Protein AF-A0A8K0KE54-F1 (afdb_monomer_lite)

Structure (mmCIF, N/CA/C/O backbone):
data_AF-A0A8K0KE54-F1
#
_entry.id   AF-A0A8K0KE54-F1
#
loop_
_atom_site.group_PDB
_atom_site.id
_atom_site.type_symbol
_atom_site.label_atom_id
_atom_site.label_alt_id
_atom_site.label_comp_id
_atom_site.label_asym_id
_atom_site.label_entity_id
_atom_site.label_seq_id
_atom_site.pdbx_PDB_ins_code
_atom_site.Cartn_x
_atom_site.Cartn_y
_atom_site.Cartn_z
_atom_site.occupancy
_atom_site.B_iso_or_equiv
_atom_site.auth_seq_id
_atom_site.auth_comp_id
_atom_site.auth_asym_id
_atom_site.auth_atom_id
_atom_site.pdbx_PDB_model_num
ATOM 1 N N . MET A 1 1 ? -28.187 -15.572 -0.491 1.00 51.16 1 MET A N 1
ATOM 2 C CA . MET A 1 1 ? -27.250 -15.874 0.623 1.00 51.16 1 MET A CA 1
ATOM 3 C C . MET A 1 1 ? -26.889 -14.675 1.505 1.00 51.16 1 MET A C 1
ATOM 5 O O . MET A 1 1 ? -26.948 -14.872 2.703 1.00 51.16 1 MET A O 1
ATOM 9 N N . LEU A 1 2 ? -26.554 -13.466 1.012 1.00 48.19 2 LEU A N 1
ATOM 10 C CA . LEU A 1 2 ? -26.631 -12.250 1.868 1.00 48.19 2 LEU A CA 1
ATOM 11 C C . LEU A 1 2 ? -28.061 -11.693 1.893 1.00 48.19 2 LEU A C 1
ATOM 13 O O . LEU A 1 2 ? -28.599 -11.358 2.934 1.00 48.19 2 LEU A O 1
ATOM 17 N N . GLU A 1 3 ? -28.682 -11.657 0.719 1.00 49.50 3 GLU A N 1
ATOM 18 C CA . GLU A 1 3 ? -30.006 -11.082 0.470 1.00 49.50 3 GLU A CA 1
ATOM 19 C C . GLU A 1 3 ? -31.153 -11.680 1.295 1.00 49.50 3 GLU A C 1
ATOM 21 O O . GLU A 1 3 ? -32.114 -10.977 1.584 1.00 49.50 3 GLU A O 1
ATOM 26 N N . ASP A 1 4 ? -31.056 -12.958 1.658 1.00 52.31 4 ASP A N 1
ATOM 27 C CA . ASP A 1 4 ? -32.108 -13.672 2.390 1.00 52.31 4 ASP A CA 1
ATOM 28 C C . ASP A 1 4 ? -32.024 -13.416 3.903 1.00 52.31 4 ASP A C 1
ATOM 30 O O . ASP A 1 4 ? -32.977 -13.683 4.618 1.00 52.31 4 ASP A O 1
ATOM 34 N N . HIS A 1 5 ? -30.897 -12.880 4.392 1.00 52.56 5 HIS A N 1
ATOM 35 C CA . HIS A 1 5 ? -30.669 -12.612 5.815 1.00 52.56 5 HIS A CA 1
ATOM 36 C C . HIS A 1 5 ? -31.183 -11.231 6.256 1.00 52.56 5 HIS A C 1
ATOM 38 O O . HIS A 1 5 ? -31.435 -11.029 7.433 1.00 52.56 5 HIS A O 1
ATOM 44 N N . PHE A 1 6 ? -31.356 -10.292 5.317 1.00 52.69 6 PHE A N 1
ATOM 45 C CA . PHE A 1 6 ? -31.756 -8.903 5.601 1.00 52.69 6 PHE A CA 1
ATOM 46 C C . PHE A 1 6 ? -33.218 -8.594 5.260 1.00 52.69 6 PHE A C 1
ATOM 48 O O . PHE A 1 6 ? -33.651 -7.460 5.419 1.00 52.69 6 PHE A O 1
ATOM 55 N N . ARG A 1 7 ? -33.973 -9.562 4.722 1.00 53.47 7 ARG A N 1
ATOM 56 C CA . ARG A 1 7 ? -35.379 -9.352 4.334 1.00 53.47 7 ARG A CA 1
ATOM 57 C C . ARG A 1 7 ? -36.361 -9.411 5.504 1.00 53.47 7 ARG A C 1
ATOM 59 O O . ARG A 1 7 ? -37.440 -8.850 5.372 1.00 53.47 7 ARG A O 1
ATOM 66 N N . ASP A 1 8 ? -35.989 -10.060 6.606 1.00 50.88 8 ASP A N 1
ATOM 67 C CA . ASP A 1 8 ? -36.849 -10.217 7.791 1.00 50.88 8 ASP A CA 1
ATOM 68 C C . ASP A 1 8 ? -36.627 -9.138 8.861 1.00 50.88 8 ASP A C 1
ATOM 70 O O . ASP A 1 8 ? -37.347 -9.098 9.856 1.00 50.88 8 ASP A O 1
ATOM 74 N N . THR A 1 9 ? -35.661 -8.237 8.674 1.00 51.38 9 THR A N 1
ATOM 75 C CA . THR A 1 9 ? -35.339 -7.200 9.656 1.00 51.38 9 THR A CA 1
ATOM 76 C C . THR A 1 9 ? -35.997 -5.879 9.258 1.00 51.38 9 THR A C 1
ATOM 78 O O . THR A 1 9 ? -35.598 -5.241 8.289 1.00 51.38 9 THR A O 1
ATOM 81 N N . THR A 1 10 ? -36.973 -5.407 10.040 1.00 53.62 10 THR A N 1
ATOM 82 C CA . THR A 1 10 ? -37.543 -4.041 9.973 1.00 53.62 10 THR A CA 1
ATOM 83 C C . THR A 1 10 ? -36.563 -2.966 10.468 1.00 53.62 10 THR A C 1
ATOM 85 O O . THR A 1 10 ? -36.976 -1.916 10.956 1.00 53.62 10 THR A O 1
ATOM 88 N N . GLN A 1 11 ? -35.261 -3.245 10.415 1.00 61.66 11 GLN A N 1
ATOM 89 C CA . GLN A 1 11 ? -34.219 -2.429 11.019 1.00 61.66 11 GLN A CA 1
ATOM 90 C C . GLN A 1 11 ? -33.608 -1.470 10.008 1.00 61.66 11 GLN A C 1
ATOM 92 O O . GLN A 1 11 ? -33.419 -1.777 8.828 1.00 61.66 11 GLN A O 1
ATOM 97 N N . GLU A 1 12 ? -33.258 -0.296 10.510 1.00 75.75 12 GLU A N 1
ATOM 98 C CA . GLU A 1 12 ? -32.543 0.711 9.756 1.00 75.75 12 GLU A CA 1
ATOM 99 C C . GLU A 1 12 ? -31.143 0.195 9.382 1.00 75.75 12 GLU A C 1
ATOM 101 O O . GLU A 1 12 ? -30.310 -0.103 10.239 1.00 75.75 12 GLU A O 1
ATOM 106 N N . LEU A 1 13 ? -30.875 0.059 8.082 1.00 78.31 13 LEU A N 1
ATOM 107 C CA . LEU A 1 13 ? -29.658 -0.586 7.587 1.00 78.31 13 LEU A CA 1
ATOM 108 C C . LEU A 1 13 ? -28.657 0.433 7.039 1.00 78.31 13 LEU A C 1
ATOM 110 O O . LEU A 1 13 ? -29.030 1.301 6.249 1.00 78.31 13 LEU A O 1
ATOM 114 N N . VAL A 1 14 ? -27.373 0.268 7.378 1.00 84.88 14 VAL A N 1
ATOM 115 C CA . VAL A 1 14 ? -26.236 0.934 6.719 1.00 84.88 14 VAL A CA 1
ATOM 116 C C . VAL A 1 14 ? -25.244 -0.114 6.236 1.00 84.88 14 VAL A C 1
ATOM 118 O O . VAL A 1 14 ? -24.772 -0.950 7.002 1.00 84.88 14 VAL A O 1
ATOM 121 N N . ILE A 1 15 ? -24.865 -0.035 4.964 1.00 84.19 15 ILE A N 1
ATOM 122 C CA . ILE A 1 15 ? -23.835 -0.876 4.359 1.00 84.19 15 ILE A CA 1
ATOM 123 C C . ILE A 1 15 ? -22.703 0.023 3.873 1.00 84.19 15 ILE A C 1
ATOM 125 O O . ILE A 1 15 ? -22.898 0.839 2.978 1.00 84.19 15 ILE A O 1
ATOM 129 N N . ALA A 1 16 ? -21.492 -0.147 4.402 1.00 87.25 16 ALA A N 1
ATOM 130 C CA . ALA A 1 16 ? -20.319 0.593 3.946 1.00 87.25 16 ALA A CA 1
ATOM 131 C C . ALA A 1 16 ? -19.117 -0.329 3.714 1.00 87.25 16 ALA A C 1
ATOM 133 O O . ALA A 1 16 ? -18.861 -1.243 4.498 1.00 87.25 16 ALA A O 1
ATOM 134 N N . GLY A 1 17 ? -18.353 -0.090 2.646 1.00 85.69 17 GLY A N 1
ATOM 135 C CA . GLY A 1 17 ? -17.156 -0.884 2.360 1.00 85.69 17 GLY A CA 1
ATOM 136 C C . GLY A 1 17 ? -16.514 -0.619 1.000 1.00 85.69 17 GLY A C 1
ATOM 137 O O . GLY A 1 17 ? -16.969 0.228 0.233 1.00 85.69 17 GLY A O 1
ATOM 138 N N . ASP A 1 18 ? -15.450 -1.370 0.700 1.00 88.06 18 ASP A N 1
ATOM 139 C CA . ASP A 1 18 ? -14.785 -1.383 -0.610 1.00 88.06 18 ASP A CA 1
ATOM 140 C C . ASP A 1 18 ? -15.419 -2.448 -1.520 1.00 88.06 18 ASP A C 1
ATOM 142 O O . ASP A 1 18 ? -15.172 -3.649 -1.383 1.00 88.06 18 ASP A O 1
ATOM 146 N N . PHE A 1 19 ? -16.206 -2.001 -2.497 1.00 85.88 19 PHE A N 1
ATOM 147 C CA . PHE A 1 19 ? -16.917 -2.876 -3.431 1.00 85.88 19 PHE A CA 1
ATOM 148 C C . PHE A 1 19 ? -16.169 -3.084 -4.750 1.00 85.88 19 PHE A C 1
ATOM 150 O O . PHE A 1 19 ? -16.527 -3.953 -5.555 1.00 85.88 19 PHE A O 1
ATOM 157 N N . ASN A 1 20 ? -15.134 -2.279 -5.021 1.00 89.88 20 ASN A N 1
ATOM 158 C CA . ASN A 1 20 ? -14.445 -2.249 -6.314 1.00 89.88 20 ASN A CA 1
ATOM 159 C C . ASN A 1 20 ? -15.420 -2.185 -7.517 1.00 89.88 20 ASN A C 1
ATOM 161 O O . ASN A 1 20 ? -15.188 -2.787 -8.579 1.00 89.88 20 ASN A O 1
ATOM 165 N N . ALA A 1 21 ? -16.529 -1.466 -7.342 1.00 89.75 21 ALA A N 1
ATOM 166 C CA . ALA A 1 21 ? -17.610 -1.306 -8.304 1.00 89.75 21 ALA A CA 1
ATOM 167 C C . ALA A 1 21 ? -17.622 0.107 -8.899 1.00 89.75 21 ALA A C 1
ATOM 169 O O . ALA A 1 21 ? -16.967 1.021 -8.402 1.00 89.75 21 ALA A O 1
ATOM 170 N N . ARG A 1 22 ? -18.314 0.286 -10.026 1.00 91.12 22 ARG A N 1
ATOM 171 C CA . ARG A 1 22 ? -18.412 1.585 -10.703 1.00 91.12 22 ARG A CA 1
ATOM 172 C C . ARG A 1 22 ? -19.841 1.820 -11.138 1.00 91.12 22 ARG A C 1
ATOM 174 O O . ARG A 1 22 ? -20.378 0.924 -11.788 1.00 91.12 22 ARG A O 1
ATOM 181 N N . ALA A 1 23 ? -20.378 2.996 -10.832 1.00 91.44 23 ALA A N 1
ATOM 182 C CA . ALA A 1 23 ? -21.619 3.511 -11.387 1.00 91.44 23 ALA A CA 1
ATOM 183 C C . ALA A 1 23 ? -21.711 5.052 -11.227 1.00 91.44 23 ALA A C 1
ATOM 185 O O . ALA A 1 23 ? -21.058 5.602 -10.327 1.00 91.44 23 ALA A O 1
ATOM 186 N N . PRO A 1 24 ? -22.449 5.757 -12.105 1.00 92.44 24 PRO A N 1
ATOM 187 C CA . PRO A 1 24 ? -22.717 7.196 -11.995 1.00 92.44 24 PRO A CA 1
ATOM 188 C C . PRO A 1 24 ? -23.301 7.642 -10.658 1.00 92.44 24 PRO A C 1
ATOM 190 O O . PRO A 1 24 ? -22.963 8.727 -10.191 1.00 92.44 24 PRO A O 1
ATOM 193 N N . GLU A 1 25 ? -24.094 6.789 -10.020 1.00 90.25 25 GLU A N 1
ATOM 194 C CA . GLU A 1 25 ? -24.816 7.033 -8.770 1.00 90.25 25 GLU A CA 1
ATOM 195 C C . GLU A 1 25 ? -23.875 7.347 -7.596 1.00 90.25 25 GLU A C 1
ATOM 197 O O . GLU A 1 25 ? -24.264 8.043 -6.668 1.00 90.25 25 GLU A O 1
ATOM 202 N N . TRP A 1 26 ? -22.611 6.914 -7.660 1.00 91.31 26 TRP A N 1
ATOM 203 C CA . TRP A 1 26 ? -21.555 7.283 -6.705 1.00 91.31 26 TRP A CA 1
ATOM 204 C C . TRP A 1 26 ? -20.354 7.966 -7.380 1.00 91.31 26 TRP A C 1
ATOM 206 O O . TRP A 1 26 ? -19.214 7.854 -6.923 1.00 91.31 26 TRP A O 1
ATOM 216 N N . GLY A 1 27 ? -20.587 8.665 -8.496 1.00 87.56 27 GLY A N 1
ATOM 217 C CA . GLY A 1 27 ? -19.621 9.593 -9.093 1.00 87.56 27 GLY A CA 1
ATOM 218 C C . GLY A 1 27 ? -18.626 8.992 -10.092 1.00 87.56 27 GLY A C 1
ATOM 219 O O . GLY A 1 27 ? -17.652 9.656 -10.462 1.00 87.56 27 GLY A O 1
ATOM 220 N N . MET A 1 28 ? -18.835 7.754 -10.557 1.00 91.31 28 MET A N 1
ATOM 221 C CA . MET A 1 28 ? -18.015 7.143 -11.614 1.00 91.31 28 MET A CA 1
ATOM 222 C C . MET A 1 28 ? -18.615 7.379 -13.012 1.00 91.31 28 MET A C 1
ATOM 224 O O . MET A 1 28 ? -19.819 7.307 -13.186 1.00 91.31 28 MET A O 1
ATOM 228 N N . PRO A 1 29 ? -17.810 7.563 -14.074 1.00 87.44 29 PRO A N 1
ATOM 229 C CA . PRO A 1 29 ? -18.335 7.910 -15.401 1.00 87.44 29 PRO A CA 1
ATOM 230 C C . PRO A 1 29 ? -19.114 6.788 -16.104 1.00 87.44 29 PRO A C 1
ATOM 232 O O . PRO A 1 29 ? -19.781 7.049 -17.099 1.00 87.44 29 PRO A O 1
ATOM 235 N N . GLN A 1 30 ? -18.959 5.531 -15.673 1.00 88.50 30 GLN A N 1
ATOM 236 C CA . GLN A 1 30 ? -19.562 4.369 -16.329 1.00 88.50 30 GLN A CA 1
ATOM 237 C C . GLN A 1 30 ? -19.883 3.269 -15.322 1.00 88.50 30 GLN A C 1
ATOM 239 O O . GLN A 1 30 ? -19.077 2.994 -14.426 1.00 88.50 30 GLN A O 1
ATOM 244 N N . THR A 1 31 ? -21.001 2.583 -15.555 1.00 92.75 31 THR A N 1
ATOM 245 C CA . THR A 1 31 ? -21.409 1.408 -14.782 1.00 92.75 31 THR A CA 1
ATOM 246 C C . THR A 1 31 ? -20.673 0.155 -15.252 1.00 92.75 31 THR A C 1
ATOM 248 O O . THR A 1 31 ? -20.643 -0.147 -16.445 1.00 92.75 31 THR A O 1
ATOM 251 N N . ASN A 1 32 ? -20.067 -0.598 -14.330 1.00 89.62 32 ASN A N 1
ATOM 252 C CA . ASN A 1 32 ? -19.504 -1.924 -14.622 1.00 89.62 32 ASN A CA 1
ATOM 253 C C . ASN A 1 32 ? -20.433 -3.048 -14.123 1.00 89.62 32 ASN A C 1
ATOM 255 O O . ASN A 1 32 ? -21.408 -2.788 -13.427 1.00 89.62 32 ASN A O 1
ATOM 259 N N . LYS A 1 33 ? -20.126 -4.314 -14.452 1.00 92.50 33 LYS A N 1
ATOM 260 C CA . LYS A 1 33 ? -20.954 -5.470 -14.041 1.00 92.50 33 LYS A CA 1
ATOM 261 C C . LYS A 1 33 ? -21.222 -5.510 -12.529 1.00 92.50 33 LYS A C 1
ATOM 263 O O . LYS A 1 33 ? -22.338 -5.789 -12.123 1.00 92.50 33 LYS A O 1
ATOM 268 N N . ARG A 1 34 ? -20.211 -5.197 -11.709 1.00 90.56 34 ARG A N 1
ATOM 269 C CA . ARG A 1 34 ? -20.346 -5.147 -10.243 1.00 90.56 34 ARG A CA 1
ATOM 270 C C . ARG A 1 34 ? -21.249 -4.005 -9.784 1.00 90.56 34 ARG A C 1
ATOM 272 O O . ARG A 1 34 ? -22.070 -4.215 -8.911 1.00 90.56 34 ARG A O 1
ATOM 279 N N . GLY A 1 35 ? -21.115 -2.826 -10.392 1.00 92.31 35 GLY A N 1
ATOM 280 C CA . GLY A 1 35 ? -21.974 -1.682 -10.097 1.00 92.31 35 GLY A CA 1
ATOM 281 C C . GLY A 1 35 ? -23.433 -1.974 -10.411 1.00 92.31 35 GLY A C 1
ATOM 282 O O . GLY A 1 35 ? -24.286 -1.665 -9.596 1.00 92.31 35 GLY A O 1
ATOM 283 N N . ARG A 1 36 ? -23.710 -2.662 -11.527 1.00 93.31 36 ARG A N 1
ATOM 284 C CA . ARG A 1 36 ? -25.072 -3.092 -11.865 1.00 93.31 36 ARG A CA 1
ATOM 285 C C . ARG A 1 36 ? -25.675 -4.005 -10.795 1.00 93.31 36 ARG A C 1
ATOM 287 O O . ARG A 1 36 ? -26.765 -3.717 -10.333 1.00 93.31 36 ARG A O 1
ATOM 294 N N . LEU A 1 37 ? -24.949 -5.041 -10.370 1.00 91.62 37 LEU A N 1
ATOM 295 C CA . LEU A 1 37 ? -25.429 -5.959 -9.327 1.00 91.62 37 LEU A CA 1
ATOM 296 C C . LEU A 1 37 ? -25.699 -5.241 -7.998 1.00 91.62 37 LEU A C 1
ATOM 298 O O . LEU A 1 37 ? -26.663 -5.553 -7.314 1.00 91.62 37 LEU A O 1
ATOM 302 N N . ILE A 1 38 ? -24.862 -4.265 -7.640 1.00 91.62 38 ILE A N 1
ATOM 303 C CA . ILE A 1 38 ? -25.055 -3.477 -6.417 1.00 91.62 38 ILE A CA 1
ATOM 304 C C . ILE A 1 38 ? -26.273 -2.562 -6.535 1.00 91.62 38 ILE A C 1
ATOM 306 O O . ILE A 1 38 ? -27.015 -2.449 -5.572 1.00 91.62 38 ILE A O 1
ATOM 310 N N . LEU A 1 39 ? -26.498 -1.938 -7.694 1.00 91.31 39 LEU A N 1
ATOM 311 C CA . LEU A 1 39 ? -27.693 -1.124 -7.934 1.00 91.31 39 LEU A CA 1
ATOM 312 C C . LEU A 1 39 ? -28.969 -1.971 -7.906 1.00 91.31 39 LEU A C 1
ATOM 314 O O . LEU A 1 39 ? -29.953 -1.555 -7.309 1.00 91.31 39 LEU A O 1
ATOM 318 N N . GLU A 1 40 ? -28.945 -3.164 -8.504 1.00 90.50 40 GLU A N 1
ATOM 319 C CA . GLU A 1 40 ? -30.064 -4.114 -8.457 1.00 90.50 40 GLU A CA 1
ATOM 320 C C . GLU A 1 40 ? -30.356 -4.562 -7.017 1.00 90.50 40 GLU A C 1
ATOM 322 O O . GLU A 1 40 ? -31.509 -4.565 -6.592 1.00 90.50 40 GLU A O 1
ATOM 327 N N . MET A 1 41 ? -29.315 -4.880 -6.240 1.00 89.56 41 MET A N 1
ATOM 328 C CA . MET A 1 41 ? -29.443 -5.213 -4.820 1.00 89.56 41 MET A CA 1
ATOM 329 C C . MET A 1 41 ? -29.997 -4.033 -4.013 1.00 89.56 41 MET A C 1
ATOM 331 O O . MET A 1 41 ? -30.924 -4.225 -3.234 1.00 89.56 41 MET A O 1
ATOM 335 N N . ALA A 1 42 ? -29.452 -2.829 -4.211 1.00 88.00 42 ALA A N 1
ATOM 336 C CA . ALA A 1 42 ? -29.871 -1.624 -3.505 1.00 88.00 42 ALA A CA 1
ATOM 337 C C . ALA A 1 42 ? -31.339 -1.288 -3.793 1.00 88.00 42 ALA A C 1
ATOM 339 O O . ALA A 1 42 ? -32.097 -1.067 -2.859 1.00 88.00 42 ALA A O 1
ATOM 340 N N . ALA A 1 43 ? -31.762 -1.360 -5.059 1.00 85.94 43 ALA A N 1
ATOM 341 C CA . ALA A 1 43 ? -33.154 -1.149 -5.452 1.00 85.94 43 ALA A CA 1
ATOM 342 C C . ALA A 1 43 ? -34.104 -2.204 -4.865 1.00 85.94 43 ALA A C 1
ATOM 344 O O . ALA A 1 43 ? -35.241 -1.900 -4.542 1.00 85.94 43 ALA A O 1
ATOM 345 N N . ARG A 1 44 ? -33.652 -3.455 -4.718 1.00 81.12 44 ARG A N 1
ATOM 346 C CA . ARG A 1 44 ? -34.466 -4.544 -4.155 1.00 81.12 44 ARG A CA 1
ATOM 347 C C . ARG A 1 44 ? -34.568 -4.501 -2.624 1.00 81.12 44 ARG A C 1
ATOM 349 O O . ARG A 1 44 ? -35.376 -5.235 -2.064 1.00 81.12 44 ARG A O 1
ATOM 356 N N . MET A 1 45 ? -33.705 -3.727 -1.971 1.00 79.31 45 MET A N 1
ATOM 357 C CA . MET A 1 45 ? -33.623 -3.576 -0.515 1.00 79.31 45 MET A CA 1
ATOM 358 C C . MET A 1 45 ? -33.969 -2.150 -0.059 1.00 79.31 45 MET A C 1
ATOM 360 O O . MET A 1 45 ? -33.690 -1.812 1.086 1.00 79.31 45 MET A O 1
ATOM 364 N N . ASP A 1 46 ? -34.493 -1.310 -0.959 1.00 85.12 46 ASP A N 1
ATOM 365 C CA . ASP A 1 46 ? -34.800 0.106 -0.716 1.00 85.12 46 ASP A CA 1
ATOM 366 C C . ASP A 1 46 ? -33.641 0.882 -0.056 1.00 85.12 46 ASP A C 1
ATOM 368 O O . ASP A 1 46 ? -33.808 1.696 0.853 1.00 85.12 46 ASP A O 1
ATOM 372 N N . LEU A 1 47 ? -32.418 0.616 -0.531 1.00 87.25 47 LEU A N 1
ATOM 373 C CA . LEU A 1 47 ? -31.201 1.276 -0.069 1.00 87.25 47 LEU A CA 1
ATOM 374 C C . LEU A 1 47 ? -30.812 2.436 -0.986 1.00 87.25 47 LEU A C 1
ATOM 376 O O . LEU A 1 47 ? -30.645 2.287 -2.198 1.00 87.25 47 LEU A O 1
ATOM 380 N N . MET A 1 48 ? -30.549 3.584 -0.377 1.00 88.75 48 MET A N 1
ATOM 381 C CA . MET A 1 48 ? -30.060 4.790 -1.025 1.00 88.75 48 MET A CA 1
ATOM 382 C C . MET A 1 48 ? -28.533 4.864 -0.985 1.00 88.75 48 MET A C 1
ATOM 384 O O . MET A 1 48 ? -27.894 4.569 0.025 1.00 88.75 48 MET A O 1
ATOM 388 N N . VAL A 1 49 ? -27.931 5.317 -2.085 1.00 90.75 49 VAL A N 1
ATOM 389 C CA . VAL A 1 49 ? -26.496 5.620 -2.146 1.00 90.75 49 VAL A CA 1
ATOM 390 C C . VAL A 1 49 ? -26.216 6.905 -1.375 1.00 90.75 49 VAL A C 1
ATOM 392 O O . VAL A 1 49 ? -26.722 7.969 -1.717 1.00 90.75 49 VAL A O 1
ATOM 395 N N . LEU A 1 50 ? -25.354 6.822 -0.362 1.00 89.44 50 LEU A N 1
ATOM 396 C CA . LEU A 1 50 ? -24.962 7.978 0.439 1.00 89.44 50 LEU A CA 1
ATOM 397 C C . LEU A 1 50 ? -23.798 8.765 -0.179 1.00 89.44 50 LEU A C 1
ATOM 399 O O . LEU A 1 50 ? -23.617 9.937 0.141 1.00 89.44 50 LEU A O 1
ATOM 403 N N . ASN A 1 51 ? -22.992 8.162 -1.049 1.00 89.06 51 ASN A N 1
ATOM 404 C CA . ASN A 1 51 ? -21.859 8.853 -1.662 1.00 89.06 51 ASN A CA 1
ATOM 405 C C . ASN A 1 51 ? -22.309 10.104 -2.436 1.00 89.06 51 ASN A C 1
ATOM 407 O O . ASN A 1 51 ? -23.148 10.018 -3.325 1.00 89.06 51 ASN A O 1
ATOM 411 N N . MET A 1 52 ? -21.682 11.249 -2.154 1.00 83.12 52 MET A N 1
ATOM 412 C CA . MET A 1 52 ? -21.975 12.521 -2.822 1.00 83.12 52 MET A CA 1
ATOM 413 C C . MET A 1 52 ? -20.792 13.011 -3.660 1.00 83.12 52 MET A C 1
ATOM 415 O O . MET A 1 52 ? -19.631 12.994 -3.236 1.00 83.12 52 MET A O 1
ATOM 419 N N . GLY A 1 53 ? -21.105 13.523 -4.850 1.00 83.00 53 GLY A N 1
ATOM 420 C CA . GLY A 1 53 ? -20.134 14.118 -5.764 1.00 83.00 53 GLY A CA 1
ATOM 421 C C . GLY A 1 53 ? -19.239 13.099 -6.475 1.00 83.00 53 GLY A C 1
ATOM 422 O O . GLY A 1 53 ? -19.535 11.914 -6.569 1.00 83.00 53 GLY A O 1
ATOM 423 N N . ASN A 1 54 ? -18.125 13.584 -7.024 1.00 82.06 54 ASN A N 1
ATOM 424 C CA . ASN A 1 54 ? -17.195 12.801 -7.849 1.00 82.06 54 ASN A CA 1
ATOM 425 C C . ASN A 1 54 ? -15.767 12.778 -7.281 1.00 82.06 54 ASN A C 1
ATOM 427 O O . ASN A 1 54 ? -14.797 12.494 -7.996 1.00 82.06 54 ASN A O 1
ATOM 431 N N . THR A 1 55 ? -15.617 13.111 -5.996 1.00 84.12 55 THR A N 1
ATOM 432 C CA . THR A 1 55 ? -14.305 13.137 -5.355 1.00 84.12 55 THR A CA 1
ATOM 433 C C . THR A 1 55 ? -13.779 11.699 -5.237 1.00 84.12 55 THR A C 1
ATOM 435 O O . THR A 1 55 ? -14.447 10.848 -4.663 1.00 84.12 55 THR A O 1
ATOM 438 N N . PRO A 1 56 ? -12.582 11.382 -5.759 1.00 81.94 56 PRO A N 1
ATOM 439 C CA . PRO A 1 56 ? -12.067 10.014 -5.724 1.00 81.94 56 PRO A CA 1
ATOM 440 C C . PRO A 1 56 ? -11.689 9.571 -4.309 1.00 81.94 56 PRO A C 1
ATOM 442 O O . PRO A 1 56 ? -10.838 10.226 -3.697 1.00 81.94 56 PRO A O 1
ATOM 445 N N . THR A 1 57 ? -12.220 8.435 -3.847 1.00 79.94 57 THR A N 1
ATOM 446 C CA . THR A 1 57 ? -11.801 7.774 -2.593 1.00 79.94 57 THR A CA 1
ATOM 447 C C . THR A 1 57 ? -10.486 7.002 -2.769 1.00 79.94 57 THR A C 1
ATOM 449 O O . THR A 1 57 ? -9.691 6.887 -1.838 1.00 79.94 57 THR A O 1
ATOM 452 N N . TYR A 1 58 ? -10.172 6.579 -4.001 1.00 80.38 58 TYR A N 1
ATOM 453 C CA . TYR A 1 58 ? -8.909 5.938 -4.361 1.00 80.38 58 TYR A CA 1
ATOM 454 C C . TYR A 1 58 ? -8.163 6.710 -5.458 1.00 80.38 58 TYR A C 1
ATOM 456 O O . TYR A 1 58 ? -8.660 6.925 -6.570 1.00 80.38 58 TYR A O 1
ATOM 464 N N . ARG A 1 59 ? -6.912 7.096 -5.169 1.00 76.88 59 ARG A N 1
ATOM 465 C CA . ARG A 1 59 ? -6.021 7.788 -6.115 1.00 76.88 59 ARG A CA 1
ATOM 466 C C . ARG A 1 59 ? -4.696 7.053 -6.255 1.00 76.88 59 ARG A C 1
ATOM 468 O O . ARG A 1 59 ? -3.954 6.895 -5.286 1.00 76.88 59 ARG A O 1
ATOM 475 N N . ARG A 1 60 ? -4.342 6.675 -7.489 1.00 69.94 60 ARG A N 1
ATOM 476 C CA . ARG A 1 60 ? -3.036 6.074 -7.798 1.00 69.94 60 ARG A CA 1
ATOM 477 C C . ARG A 1 60 ? -2.329 6.818 -8.935 1.00 69.94 60 ARG A C 1
ATOM 479 O O . ARG A 1 60 ? -2.843 6.844 -10.058 1.00 69.94 60 ARG A O 1
ATOM 486 N N . PRO A 1 61 ? -1.110 7.353 -8.709 1.00 62.19 61 PRO A N 1
ATOM 487 C CA . PRO A 1 61 ? -0.334 8.001 -9.762 1.00 62.19 61 PRO A CA 1
ATOM 488 C C . PRO A 1 61 ? -0.163 7.098 -10.992 1.00 62.19 61 PRO A C 1
ATOM 490 O O . PRO A 1 61 ? 0.414 6.014 -10.913 1.00 62.19 61 PRO A O 1
ATOM 493 N N . GLY A 1 62 ? -0.667 7.555 -12.140 1.00 59.19 62 GLY A N 1
ATOM 494 C CA . GLY A 1 62 ? -0.554 6.858 -13.425 1.00 59.19 62 GLY A CA 1
ATOM 495 C C . GLY A 1 62 ? -1.562 5.730 -13.679 1.00 59.19 62 GLY A C 1
ATOM 496 O O . GLY A 1 62 ? -1.466 5.106 -14.733 1.00 59.19 62 GLY A O 1
ATOM 497 N N . PHE A 1 63 ? -2.505 5.471 -12.765 1.00 58.62 63 PHE A N 1
ATOM 498 C CA . PHE A 1 63 ? -3.545 4.438 -12.922 1.00 58.62 63 PHE A CA 1
ATOM 499 C C . PHE A 1 63 ? -4.980 4.992 -12.955 1.00 58.62 63 PHE A C 1
ATOM 501 O O . PHE A 1 63 ? -5.906 4.249 -13.265 1.00 58.62 63 PHE A O 1
ATOM 508 N N . GLY A 1 64 ? -5.150 6.297 -12.719 1.00 67.06 64 GLY A N 1
ATOM 509 C CA . GLY A 1 64 ? -6.447 6.972 -12.713 1.00 67.06 64 GLY A CA 1
ATOM 510 C C . GLY A 1 64 ? -7.016 7.152 -11.307 1.00 67.06 64 GLY A C 1
ATOM 511 O O . GLY A 1 64 ? -6.441 6.690 -10.319 1.00 67.06 64 GLY A O 1
ATOM 512 N N . ASN A 1 65 ? -8.133 7.867 -11.253 1.00 81.25 65 ASN A N 1
ATOM 513 C CA . ASN A 1 65 ? -8.917 8.123 -10.054 1.00 81.25 65 ASN A CA 1
ATOM 514 C C . ASN A 1 65 ? -10.152 7.210 -10.069 1.00 81.25 65 ASN A C 1
ATOM 516 O O . ASN A 1 65 ? -10.741 7.020 -11.136 1.00 81.25 65 ASN A O 1
ATOM 520 N N . SER A 1 66 ? -10.537 6.652 -8.923 1.00 84.75 66 SER A N 1
ATOM 521 C CA . SER A 1 66 ? -11.745 5.826 -8.802 1.00 84.75 66 SER A CA 1
ATOM 522 C C . SER A 1 66 ? -12.413 5.977 -7.439 1.00 84.75 66 SER A C 1
ATOM 524 O O . SER A 1 66 ? -11.772 6.410 -6.482 1.00 84.75 66 SER A O 1
ATOM 526 N N . ILE A 1 67 ? -13.684 5.580 -7.371 1.00 89.50 67 ILE A N 1
ATOM 527 C CA . ILE A 1 67 ? -14.516 5.579 -6.162 1.00 89.50 67 ILE A CA 1
ATOM 528 C C . ILE A 1 67 ? -14.997 4.138 -5.915 1.00 89.50 67 ILE A C 1
ATOM 530 O O . ILE A 1 67 ? -16.102 3.789 -6.327 1.00 89.50 67 ILE A O 1
ATOM 534 N N . PRO A 1 68 ? -14.126 3.242 -5.411 1.00 86.94 68 PRO A N 1
ATOM 535 C CA . PRO A 1 68 ? -14.514 1.865 -5.105 1.00 86.94 68 PRO A CA 1
ATOM 536 C C . PRO A 1 68 ? -15.235 1.721 -3.753 1.00 86.94 68 PRO A C 1
ATOM 538 O O . PRO A 1 68 ? -15.928 0.722 -3.560 1.00 86.94 68 PRO A O 1
ATOM 541 N N . ASP A 1 69 ? -15.085 2.701 -2.857 1.00 89.00 69 ASP A N 1
ATOM 542 C CA . ASP A 1 69 ? -15.701 2.720 -1.529 1.00 89.00 69 ASP A CA 1
ATOM 543 C C . ASP A 1 69 ? -17.120 3.298 -1.612 1.00 89.00 69 ASP A C 1
ATOM 545 O O . ASP A 1 69 ? -17.309 4.416 -2.100 1.00 89.00 69 ASP A O 1
ATOM 549 N N . LEU A 1 70 ? -18.109 2.539 -1.143 1.00 90.06 70 LEU A N 1
ATOM 550 C CA . LEU A 1 70 ? -19.532 2.874 -1.219 1.00 90.06 70 LEU A CA 1
ATOM 551 C C . LEU A 1 70 ? -20.161 2.814 0.172 1.00 90.06 70 LEU A C 1
ATOM 553 O O . LEU A 1 70 ? -19.798 1.967 0.988 1.00 90.06 70 LEU A O 1
ATOM 557 N N . SER A 1 71 ? -21.116 3.701 0.411 1.00 89.38 71 SER A N 1
ATOM 558 C CA . SER A 1 71 ? -22.002 3.712 1.566 1.00 89.38 71 SER A CA 1
ATOM 559 C C . SER A 1 71 ? -23.445 3.706 1.060 1.00 89.38 71 SER A C 1
ATOM 561 O O . SER A 1 71 ? -23.818 4.558 0.255 1.00 89.38 71 SER A O 1
ATOM 563 N N . LEU A 1 72 ? -24.230 2.732 1.500 1.00 89.44 72 LEU A N 1
ATOM 564 C CA . LEU A 1 72 ? -25.653 2.567 1.229 1.00 89.44 72 LEU A CA 1
ATOM 565 C C . LEU A 1 72 ? -26.402 2.636 2.557 1.00 89.44 72 LEU A C 1
ATOM 567 O O . LEU A 1 72 ? -25.881 2.142 3.555 1.00 89.44 72 LEU A O 1
ATOM 571 N N . ALA A 1 73 ? -27.602 3.196 2.580 1.00 88.38 73 ALA A N 1
ATOM 572 C CA . ALA A 1 73 ? -28.447 3.125 3.763 1.00 88.38 73 ALA A CA 1
ATOM 573 C C . ALA A 1 73 ? -29.929 3.086 3.415 1.00 88.38 73 ALA A C 1
ATOM 575 O O . ALA A 1 73 ? -30.318 3.515 2.334 1.00 88.38 73 ALA A O 1
ATOM 576 N N . SER A 1 74 ? -30.735 2.581 4.341 1.00 85.19 74 SER A N 1
ATOM 577 C CA . SER A 1 74 ? -32.194 2.699 4.294 1.00 85.19 74 SER A CA 1
ATOM 578 C C . SER A 1 74 ? -32.639 4.164 4.200 1.00 85.19 74 SER A C 1
ATOM 580 O O . SER A 1 74 ? -31.905 5.082 4.583 1.00 85.19 74 SER A O 1
ATOM 582 N N . GLU A 1 75 ? -33.838 4.383 3.664 1.00 80.69 75 GLU A N 1
ATOM 583 C CA . GLU A 1 75 ? -34.383 5.720 3.405 1.00 80.69 75 GLU A CA 1
ATOM 584 C C . GLU A 1 75 ? -34.437 6.604 4.662 1.00 80.69 75 GLU A C 1
ATOM 586 O O . GLU A 1 75 ? -34.064 7.777 4.596 1.00 80.69 75 GLU A O 1
ATOM 591 N N . THR A 1 76 ? -34.802 6.046 5.822 1.00 78.50 76 THR A N 1
ATOM 592 C CA . THR A 1 76 ? -34.878 6.794 7.090 1.00 78.50 76 THR A CA 1
ATOM 593 C C . THR A 1 76 ? -33.512 7.342 7.510 1.00 78.50 76 THR A C 1
ATOM 595 O O . THR A 1 76 ? -33.375 8.538 7.769 1.00 78.50 76 THR A O 1
ATOM 598 N N . ILE A 1 77 ? -32.464 6.514 7.465 1.00 79.44 77 ILE A N 1
ATOM 599 C CA . ILE A 1 77 ? -31.088 6.941 7.768 1.00 79.44 77 ILE A CA 1
ATOM 600 C C . ILE A 1 77 ? -30.581 7.939 6.727 1.00 79.44 77 ILE A C 1
ATOM 602 O O . ILE A 1 77 ? -29.900 8.912 7.061 1.00 79.44 77 ILE A O 1
ATOM 606 N N . ALA A 1 78 ? -30.885 7.707 5.449 1.00 77.81 78 ALA A N 1
ATOM 607 C CA . ALA A 1 78 ? -30.472 8.608 4.382 1.00 77.81 78 ALA A CA 1
ATOM 608 C C . ALA A 1 78 ? -31.085 10.011 4.548 1.00 77.81 78 ALA A C 1
ATOM 610 O O . ALA A 1 78 ? -30.411 10.995 4.235 1.00 77.81 78 ALA A O 1
ATOM 611 N N . ALA A 1 79 ? -32.312 10.100 5.078 1.00 73.19 79 ALA A N 1
ATOM 612 C CA . ALA A 1 79 ? -33.033 11.349 5.314 1.00 73.19 79 ALA A CA 1
ATOM 613 C C . ALA A 1 79 ? -32.482 12.177 6.491 1.00 73.19 79 ALA A C 1
ATOM 615 O O . ALA A 1 79 ? -32.490 13.403 6.420 1.00 73.19 79 ALA A O 1
ATOM 616 N N . ILE A 1 80 ? -31.963 11.535 7.544 1.00 69.19 80 ILE A N 1
ATOM 617 C CA . ILE A 1 80 ? -31.453 12.215 8.758 1.00 69.19 80 ILE A CA 1
ATOM 618 C C . ILE A 1 80 ? -29.982 12.665 8.590 1.00 69.19 80 ILE A C 1
ATOM 620 O O . ILE A 1 80 ? -29.390 13.318 9.446 1.00 69.19 80 ILE A O 1
ATOM 624 N N . ARG A 1 81 ? -29.344 12.344 7.460 1.00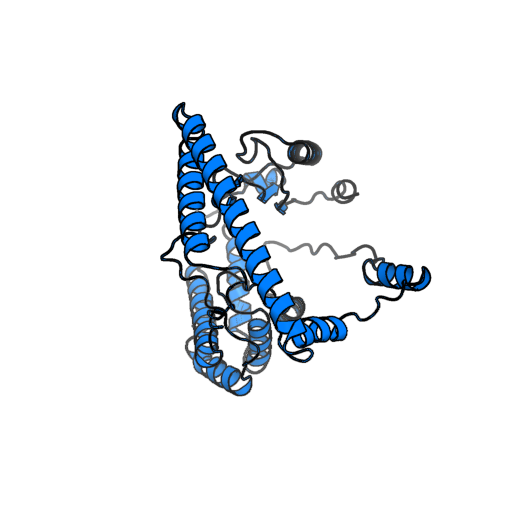 62.78 81 ARG A N 1
ATOM 625 C CA . ARG A 1 81 ? -27.914 12.590 7.256 1.00 62.78 81 ARG A CA 1
ATOM 626 C C . ARG A 1 81 ? -27.587 14.066 6.988 1.00 62.78 81 ARG A C 1
ATOM 628 O O . ARG A 1 81 ? -27.840 14.563 5.892 1.00 62.78 81 ARG A O 1
ATOM 635 N N . GLU A 1 82 ? -26.830 14.692 7.891 1.00 59.03 82 GLU A N 1
ATOM 636 C CA . GLU A 1 82 ? -26.396 16.091 7.735 1.00 59.03 82 GLU A CA 1
ATOM 637 C C . GLU A 1 82 ? -25.383 16.331 6.596 1.00 59.03 82 GLU A C 1
ATOM 639 O O . GLU A 1 82 ? -25.520 17.308 5.865 1.00 59.03 82 GLU A O 1
ATOM 644 N N . GLU A 1 83 ? -24.377 15.467 6.371 1.00 69.56 83 GLU A N 1
ATOM 645 C CA . GLU A 1 83 ? -23.443 15.642 5.238 1.00 69.56 83 GLU A CA 1
ATOM 646 C C . GLU A 1 83 ? -22.523 14.419 5.009 1.00 69.56 83 GLU A C 1
ATOM 648 O O . GLU A 1 83 ? -21.614 14.153 5.801 1.00 69.56 83 GLU A O 1
ATOM 653 N N . TRP A 1 84 ? -22.671 13.681 3.897 1.00 81.19 84 TRP A N 1
ATOM 654 C CA . TRP A 1 84 ? -21.659 12.678 3.516 1.00 81.19 84 TRP A CA 1
ATOM 655 C C . TRP A 1 84 ? -20.450 13.369 2.892 1.00 81.19 84 TRP A C 1
ATOM 657 O O . TRP A 1 84 ? -20.569 14.086 1.896 1.00 81.19 84 TRP A O 1
ATOM 667 N N . ARG A 1 85 ? -19.259 13.108 3.432 1.00 75.31 85 ARG A N 1
ATOM 668 C CA . ARG A 1 85 ? -18.008 13.669 2.918 1.00 75.31 85 ARG A CA 1
ATOM 669 C C . ARG A 1 85 ? -16.870 12.673 2.997 1.00 75.31 85 ARG A C 1
ATOM 671 O O . ARG A 1 85 ? -16.751 11.891 3.934 1.00 75.31 85 ARG A O 1
ATOM 678 N N . ILE A 1 86 ? -15.958 12.777 2.038 1.00 73.44 86 ILE A N 1
ATOM 679 C CA . ILE A 1 86 ? -14.698 12.042 2.096 1.00 73.44 86 ILE A CA 1
ATOM 680 C C . ILE A 1 86 ? -13.817 12.694 3.161 1.00 73.44 86 ILE A C 1
ATOM 682 O O . ILE A 1 86 ? -13.443 13.864 3.040 1.00 73.44 86 ILE A O 1
ATOM 686 N N . GLY A 1 87 ? -13.476 11.928 4.199 1.00 62.84 87 GLY A N 1
ATOM 687 C CA . GLY A 1 87 ? -12.597 12.375 5.275 1.00 62.84 87 GLY A CA 1
ATOM 688 C C . GLY A 1 87 ? -11.276 12.930 4.732 1.00 62.84 87 GLY A C 1
ATOM 689 O O . GLY A 1 87 ? -10.542 12.250 4.010 1.00 62.84 87 GLY A O 1
ATOM 690 N N . ARG A 1 88 ? -10.946 14.177 5.099 1.00 54.09 88 ARG A N 1
ATOM 691 C CA . ARG A 1 88 ? -9.704 14.859 4.674 1.00 54.09 88 ARG A CA 1
ATOM 692 C C . ARG A 1 88 ? -8.432 14.196 5.231 1.00 54.09 88 ARG A C 1
ATOM 694 O O . ARG A 1 88 ? -7.331 14.526 4.795 1.00 54.09 88 ARG A O 1
ATOM 701 N N . GLU A 1 89 ? -8.572 13.248 6.160 1.00 49.56 89 GLU A N 1
ATOM 702 C CA . GLU A 1 89 ? -7.477 12.537 6.831 1.00 49.56 89 GLU A CA 1
ATOM 703 C C . GLU A 1 89 ? -6.820 11.413 6.027 1.00 49.56 89 GLU A C 1
ATOM 705 O O . GLU A 1 89 ? -5.799 10.869 6.459 1.00 49.56 89 GLU A O 1
ATOM 710 N N . MET A 1 90 ? -7.297 11.117 4.814 1.00 43.38 90 MET A N 1
ATOM 711 C CA . MET A 1 90 ? -6.477 10.421 3.821 1.00 43.38 90 MET A CA 1
ATOM 712 C C . MET A 1 90 ? -5.336 11.356 3.394 1.00 43.38 90 MET A C 1
ATOM 714 O O . MET A 1 90 ? -5.327 11.899 2.289 1.00 43.38 90 MET A O 1
ATOM 718 N N . ARG A 1 91 ? -4.363 11.576 4.296 1.00 40.44 91 ARG A N 1
ATOM 719 C CA . ARG A 1 91 ? -3.130 12.323 4.050 1.00 40.44 91 ARG A CA 1
ATOM 720 C C . ARG A 1 91 ? -2.586 11.822 2.731 1.00 40.44 91 ARG A C 1
ATOM 722 O O . ARG A 1 91 ? -2.181 10.663 2.617 1.00 40.44 91 ARG A O 1
ATOM 729 N N . ASN A 1 92 ? -2.605 12.695 1.728 1.00 40.88 92 ASN A N 1
ATOM 730 C CA . ASN A 1 92 ? -2.074 12.412 0.410 1.00 40.88 92 ASN A CA 1
ATOM 731 C C . ASN A 1 92 ? -0.663 11.837 0.582 1.00 40.88 92 ASN A C 1
ATOM 733 O O . ASN A 1 92 ? 0.289 12.583 0.815 1.00 40.88 92 ASN A O 1
ATOM 737 N N . ARG A 1 93 ? -0.501 10.514 0.423 1.00 42.94 93 ARG A N 1
ATOM 738 C CA . ARG A 1 93 ? 0.812 9.834 0.379 1.00 42.94 93 ARG A CA 1
ATOM 739 C C . ARG A 1 93 ? 1.709 10.369 -0.753 1.00 42.94 93 ARG A C 1
ATOM 741 O O . ARG A 1 93 ? 2.828 9.901 -0.932 1.00 42.94 93 ARG A O 1
ATOM 748 N N . THR A 1 94 ? 1.189 11.302 -1.548 1.00 43.31 94 THR A N 1
ATOM 749 C CA . THR A 1 94 ? 1.782 11.905 -2.734 1.00 43.31 94 THR A CA 1
ATOM 750 C C . THR A 1 94 ? 2.280 13.339 -2.544 1.00 43.31 94 THR A C 1
ATOM 752 O O . THR A 1 94 ? 2.884 13.837 -3.488 1.00 43.31 94 THR A O 1
ATOM 755 N N . ASP A 1 95 ? 2.063 14.016 -1.403 1.00 43.59 95 ASP A N 1
ATOM 756 C CA . ASP A 1 95 ? 2.758 15.295 -1.143 1.00 43.59 95 ASP A CA 1
ATOM 757 C C . ASP A 1 95 ? 4.223 14.987 -0.760 1.00 43.59 95 ASP A C 1
ATOM 759 O O . ASP A 1 95 ? 4.445 14.275 0.219 1.00 43.59 95 ASP A O 1
ATOM 763 N N . PRO A 1 96 ? 5.239 15.486 -1.489 1.00 41.66 96 PRO A N 1
ATOM 764 C CA . PRO A 1 96 ? 6.639 15.328 -1.097 1.00 41.66 96 PRO A CA 1
ATOM 765 C C . PRO A 1 96 ? 6.974 15.930 0.282 1.00 41.66 96 PRO A C 1
ATOM 767 O O . PRO A 1 96 ? 7.974 15.535 0.879 1.00 41.66 96 PRO A O 1
ATOM 770 N N . ARG A 1 97 ? 6.149 16.855 0.798 1.00 42.66 97 ARG A N 1
ATOM 771 C CA . ARG A 1 97 ? 6.231 17.405 2.163 1.00 42.66 97 ARG A CA 1
ATOM 772 C C . ARG A 1 97 ? 5.607 16.485 3.213 1.00 42.66 97 ARG A C 1
ATOM 774 O O . ARG A 1 97 ? 5.977 16.572 4.383 1.00 42.66 97 ARG A O 1
ATOM 781 N N . ASN A 1 98 ? 4.732 15.557 2.810 1.00 42.88 98 ASN A N 1
ATOM 782 C CA . ASN A 1 98 ? 4.268 14.480 3.679 1.00 42.88 98 ASN A CA 1
ATOM 783 C C . ASN A 1 98 ? 5.391 13.451 3.803 1.00 42.88 98 ASN A C 1
ATOM 785 O O . ASN A 1 98 ? 5.520 12.518 3.005 1.00 42.88 98 ASN A O 1
ATOM 789 N N . LYS A 1 99 ? 6.234 13.639 4.825 1.00 47.66 99 LYS A N 1
ATOM 790 C CA . LYS A 1 99 ? 7.213 12.640 5.254 1.00 47.66 99 LYS A CA 1
ATOM 791 C C . LYS A 1 99 ? 6.482 11.300 5.381 1.00 47.66 99 LYS A C 1
ATOM 793 O O . LYS A 1 99 ? 5.515 11.175 6.127 1.00 47.66 99 LYS A O 1
ATOM 798 N N . ILE A 1 100 ? 6.913 10.317 4.589 1.00 49.19 100 ILE A N 1
ATOM 799 C CA . ILE A 1 100 ? 6.403 8.941 4.651 1.00 49.19 100 ILE A CA 1
ATOM 800 C C . ILE A 1 100 ? 6.439 8.496 6.121 1.00 49.19 100 ILE A C 1
ATOM 802 O O . ILE A 1 100 ? 7.475 8.708 6.756 1.00 49.19 100 ILE A O 1
ATOM 806 N N . PRO A 1 101 ? 5.344 7.916 6.644 1.00 53.28 101 PRO A N 1
ATOM 807 C CA . PRO A 1 101 ? 5.124 7.749 8.074 1.00 53.28 101 PRO A CA 1
ATOM 808 C C . PRO A 1 101 ? 6.311 7.095 8.783 1.00 53.28 101 PRO A C 1
ATOM 810 O O . PRO A 1 101 ? 6.858 6.087 8.321 1.00 53.28 101 PRO A O 1
ATOM 813 N N . HIS A 1 102 ? 6.708 7.710 9.898 1.00 62.50 102 HIS A N 1
ATOM 814 C CA . HIS A 1 102 ? 7.704 7.205 10.832 1.00 62.50 102 HIS A CA 1
ATOM 815 C C . HIS A 1 102 ? 7.246 5.826 11.311 1.00 62.50 102 HIS A C 1
ATOM 817 O O . HIS A 1 102 ? 6.214 5.712 11.958 1.00 62.50 102 HIS A O 1
ATOM 823 N N . ARG A 1 103 ? 7.962 4.757 10.942 1.00 70.12 103 ARG A N 1
ATOM 824 C CA . ARG A 1 103 ? 7.628 3.410 11.416 1.00 70.12 103 ARG A CA 1
ATOM 825 C C . ARG A 1 103 ? 8.595 3.026 12.518 1.00 70.12 103 ARG A C 1
ATOM 827 O O . ARG A 1 103 ? 9.771 2.803 12.237 1.00 70.12 103 ARG A O 1
ATOM 834 N N . TRP A 1 104 ? 8.101 2.949 13.744 1.00 81.19 104 TRP A N 1
ATOM 835 C CA . TRP A 1 104 ? 8.865 2.465 14.885 1.00 81.19 104 TRP A CA 1
ATOM 836 C C . TRP A 1 104 ? 9.208 0.981 14.738 1.00 81.19 104 TRP A C 1
ATOM 838 O O . TRP A 1 104 ? 8.427 0.182 14.209 1.00 81.19 104 TRP A O 1
ATOM 848 N N . ASN A 1 105 ? 10.416 0.609 15.155 1.00 78.88 105 ASN A N 1
ATOM 849 C CA . ASN A 1 105 ? 10.862 -0.773 15.131 1.00 78.88 105 ASN A CA 1
ATOM 850 C C . ASN A 1 105 ? 10.424 -1.507 16.403 1.00 78.88 105 ASN A C 1
ATOM 852 O O . ASN A 1 105 ? 11.201 -1.606 17.349 1.00 78.88 105 ASN A O 1
ATOM 856 N N . TYR A 1 106 ? 9.227 -2.094 16.377 1.00 78.94 106 TYR A N 1
ATOM 857 C CA . TYR A 1 106 ? 8.700 -2.881 17.498 1.00 78.94 106 TYR A CA 1
ATOM 858 C C . TYR A 1 106 ? 9.619 -4.038 17.939 1.00 78.94 106 TYR A C 1
ATOM 860 O O . TYR A 1 106 ? 9.598 -4.442 19.090 1.00 78.94 106 TYR A O 1
ATOM 868 N N . ARG A 1 107 ? 10.508 -4.557 17.074 1.00 76.50 107 ARG A N 1
ATOM 869 C CA . ARG A 1 107 ? 11.471 -5.604 17.487 1.00 76.50 107 ARG A CA 1
ATOM 870 C C . ARG A 1 107 ? 12.492 -5.133 18.526 1.00 76.50 107 ARG A C 1
ATOM 872 O O . ARG A 1 107 ? 13.216 -5.960 19.060 1.00 76.50 107 ARG A O 1
ATOM 879 N N . LYS A 1 108 ? 12.619 -3.823 18.722 1.00 77.69 108 LYS A N 1
ATOM 880 C CA . LYS A 1 108 ? 13.493 -3.205 19.721 1.00 77.69 108 LYS A CA 1
ATOM 881 C C . LYS A 1 108 ? 12.676 -2.532 20.828 1.00 77.69 108 LYS A C 1
ATOM 883 O O . LYS A 1 108 ? 13.151 -1.570 21.413 1.00 77.69 108 LYS A O 1
ATOM 888 N N . PHE A 1 109 ? 11.433 -2.974 21.019 1.00 81.00 109 PHE A N 1
ATOM 889 C CA . PHE A 1 109 ? 10.567 -2.491 22.082 1.00 81.00 109 PHE A CA 1
ATOM 890 C C . PHE A 1 109 ? 11.156 -2.866 23.447 1.00 81.00 109 PHE A C 1
ATOM 892 O O . PHE A 1 109 ? 11.632 -3.986 23.623 1.00 81.00 109 PHE A O 1
ATOM 899 N N . ASP A 1 110 ? 11.148 -1.897 24.356 1.00 79.00 110 ASP A N 1
ATOM 900 C CA . ASP A 1 110 ? 11.604 -1.993 25.741 1.00 79.00 110 ASP A CA 1
ATOM 901 C C . ASP A 1 110 ? 10.368 -1.706 26.602 1.00 79.00 110 ASP A C 1
ATOM 903 O O . ASP A 1 110 ? 9.848 -0.587 26.588 1.00 79.00 110 ASP A O 1
ATOM 907 N N . ASP A 1 111 ? 9.837 -2.756 27.221 1.00 76.38 111 ASP A N 1
ATOM 908 C CA . ASP A 1 111 ? 8.569 -2.772 27.953 1.00 76.38 111 ASP A CA 1
ATOM 909 C C . ASP A 1 111 ? 8.648 -1.967 29.254 1.00 76.38 111 ASP A C 1
ATOM 911 O O . ASP A 1 111 ? 7.783 -1.130 29.512 1.00 76.38 111 ASP A O 1
ATOM 915 N N . VAL A 1 112 ? 9.732 -2.132 30.013 1.00 77.12 112 VAL A N 1
ATOM 916 C CA . VAL A 1 112 ? 9.956 -1.436 31.289 1.00 77.12 112 VAL A CA 1
ATOM 917 C C . VAL A 1 112 ? 9.968 0.081 31.098 1.00 77.12 112 VAL A C 1
ATOM 919 O O . VAL A 1 112 ? 9.231 0.810 31.763 1.00 77.12 112 VAL A O 1
ATOM 922 N N . LYS A 1 113 ? 10.757 0.582 30.142 1.00 73.81 113 LYS A N 1
ATOM 923 C CA . LYS A 1 113 ? 10.848 2.034 29.905 1.00 73.81 113 LYS A CA 1
ATOM 924 C C . LYS A 1 113 ? 9.582 2.616 29.286 1.00 73.81 113 LYS A C 1
ATOM 926 O O . LYS A 1 113 ? 9.267 3.791 29.495 1.00 73.81 113 LYS A O 1
ATOM 931 N N . PHE A 1 114 ? 8.866 1.810 28.502 1.00 76.31 114 PHE A N 1
ATOM 932 C CA . PHE A 1 114 ? 7.576 2.202 27.953 1.00 76.31 114 PHE A CA 1
ATOM 933 C C . PHE A 1 114 ? 6.564 2.461 29.075 1.00 76.31 114 PHE A C 1
ATOM 935 O O . PHE A 1 114 ? 5.951 3.530 29.076 1.00 76.31 114 PHE A O 1
ATOM 942 N N . ALA A 1 115 ? 6.453 1.547 30.045 1.00 72.19 115 ALA A N 1
ATOM 943 C CA . ALA A 1 115 ? 5.569 1.696 31.198 1.00 72.19 115 ALA A CA 1
ATOM 944 C C . ALA A 1 115 ? 5.904 2.956 32.017 1.00 72.19 115 ALA A C 1
ATOM 946 O O . ALA A 1 115 ? 5.030 3.792 32.246 1.00 72.19 115 ALA A O 1
ATOM 947 N N . GLU A 1 116 ? 7.178 3.175 32.365 1.00 76.00 116 GLU A N 1
ATOM 948 C CA . GLU A 1 116 ? 7.617 4.360 33.124 1.00 76.00 116 GLU A CA 1
ATOM 949 C C . GLU A 1 116 ? 7.211 5.682 32.455 1.00 76.00 116 GLU A C 1
ATOM 951 O O . GLU A 1 116 ? 6.687 6.596 33.099 1.00 76.00 116 GLU A O 1
ATOM 956 N N . LYS A 1 117 ? 7.425 5.797 31.139 1.00 74.19 117 LYS A N 1
ATOM 957 C CA . LYS A 1 117 ? 7.111 7.029 30.409 1.00 74.19 117 LYS A CA 1
ATOM 958 C C . LYS A 1 117 ? 5.616 7.225 30.228 1.00 74.19 117 LYS A C 1
ATOM 960 O O . LYS A 1 117 ? 5.152 8.362 30.329 1.00 74.19 117 LYS A O 1
ATOM 965 N N . LEU A 1 118 ? 4.888 6.142 29.961 1.00 72.19 118 LEU A N 1
ATOM 966 C CA . LEU A 1 118 ? 3.437 6.168 29.843 1.00 72.19 118 LEU A CA 1
ATOM 967 C C . LEU A 1 118 ? 2.824 6.677 31.149 1.00 72.19 118 LEU A C 1
ATOM 969 O O . LEU A 1 118 ? 2.026 7.607 31.111 1.00 72.19 118 LEU A O 1
ATOM 973 N N . LEU A 1 119 ? 3.285 6.151 32.288 1.00 70.62 119 LEU A N 1
ATOM 974 C CA . LEU A 1 119 ? 2.856 6.558 33.625 1.00 70.62 119 LEU A CA 1
ATOM 975 C C . LEU A 1 119 ? 3.223 8.014 33.941 1.00 70.62 119 LEU A C 1
ATOM 977 O O . LEU A 1 119 ? 2.395 8.744 34.480 1.00 70.62 119 LEU A O 1
ATOM 981 N N . SER A 1 120 ? 4.418 8.472 33.552 1.00 75.06 120 SER A N 1
ATOM 982 C CA . SER A 1 120 ? 4.836 9.867 33.771 1.00 75.06 120 SER A CA 1
ATOM 983 C C . SER A 1 120 ? 3.972 10.895 33.029 1.00 75.06 120 SER A C 1
ATOM 985 O O . SER A 1 120 ? 3.880 12.036 33.466 1.00 75.06 120 SER A O 1
ATOM 987 N N . GLY A 1 121 ? 3.347 10.496 31.916 1.00 68.31 121 GLY A N 1
ATOM 988 C CA . GLY A 1 121 ? 2.516 11.370 31.089 1.00 68.31 121 GLY A CA 1
ATOM 989 C C . GLY A 1 121 ? 1.037 11.374 31.473 1.00 68.31 121 GLY A C 1
ATOM 990 O O . GLY A 1 121 ? 0.296 12.198 30.954 1.00 68.31 121 GLY A O 1
ATOM 991 N N . ILE A 1 122 ? 0.582 10.485 32.366 1.00 67.38 122 ILE A N 1
ATOM 992 C CA . ILE A 1 122 ? -0.844 10.390 32.735 1.00 67.38 122 ILE A CA 1
ATOM 993 C C . ILE A 1 122 ? -1.356 11.708 33.329 1.00 67.38 122 ILE A C 1
ATOM 995 O O . ILE A 1 122 ? -2.479 12.102 33.035 1.00 67.38 122 ILE A O 1
ATOM 999 N N . GLY A 1 123 ? -0.522 12.414 34.099 1.00 65.31 123 GLY A N 1
ATOM 1000 C CA . GLY A 1 123 ? -0.876 13.710 34.688 1.00 65.31 123 GLY A CA 1
ATOM 1001 C C . GLY A 1 123 ? -1.073 14.843 33.672 1.00 65.31 123 GLY A C 1
ATOM 1002 O O . GLY A 1 123 ? -1.691 15.846 34.010 1.00 65.31 123 GLY A O 1
ATOM 1003 N N . ASP A 1 124 ? -0.597 14.680 32.432 1.00 68.19 124 ASP A N 1
ATOM 1004 C CA . ASP A 1 124 ? -0.822 15.640 31.343 1.00 68.19 124 ASP A CA 1
ATOM 1005 C C . ASP A 1 124 ? -2.193 15.442 30.669 1.00 68.19 124 ASP A C 1
ATOM 1007 O O . ASP A 1 124 ? -2.582 16.236 29.808 1.00 68.19 124 ASP A O 1
ATOM 1011 N N . ILE A 1 125 ? -2.920 14.368 31.006 1.00 65.62 125 ILE A N 1
ATOM 1012 C CA . ILE A 1 125 ? -4.256 14.115 30.468 1.00 65.62 125 ILE A CA 1
ATOM 1013 C C . ILE A 1 125 ? -5.277 14.887 31.317 1.00 65.62 125 ILE A C 1
ATOM 1015 O O . ILE A 1 125 ? -5.331 14.671 32.528 1.00 65.62 125 ILE A O 1
ATOM 1019 N N . PRO A 1 126 ? -6.105 15.761 30.710 1.00 63.69 126 PRO A N 1
ATOM 1020 C CA . PRO A 1 126 ? -7.137 16.495 31.433 1.00 63.69 126 PRO A CA 1
ATOM 1021 C C . PRO A 1 126 ? -8.044 15.574 32.261 1.00 63.69 126 PRO A C 1
ATOM 1023 O O . PRO A 1 126 ? -8.494 14.526 31.786 1.00 63.69 126 PRO A O 1
ATOM 1026 N N . GLU A 1 127 ? -8.318 15.977 33.502 1.00 58.91 127 GLU A N 1
ATOM 1027 C CA . GLU A 1 127 ? -9.103 15.183 34.442 1.00 58.91 127 GLU A CA 1
ATOM 1028 C C . GLU A 1 127 ? -10.546 15.017 33.958 1.00 58.91 127 GLU A C 1
ATOM 1030 O O . GLU A 1 127 ? -11.214 15.954 33.509 1.00 58.91 127 GLU A O 1
ATOM 1035 N N . THR A 1 128 ? -11.056 13.788 34.044 1.00 53.69 128 THR A N 1
ATOM 1036 C CA . THR A 1 128 ? -12.268 13.434 33.311 1.00 53.69 128 THR A CA 1
ATOM 1037 C C . THR A 1 128 ? -13.558 14.026 33.884 1.00 53.69 128 THR A C 1
ATOM 1039 O O . THR A 1 128 ? -14.593 14.065 33.217 1.00 53.69 128 THR A O 1
ATOM 1042 N N . SER A 1 129 ? -13.502 14.493 35.129 1.00 50.59 129 SER A N 1
ATOM 1043 C CA . SER A 1 129 ? -14.573 15.214 35.822 1.00 50.59 129 SER A CA 1
ATOM 1044 C C . SER A 1 129 ? -14.947 16.536 35.131 1.00 50.59 129 SER A C 1
ATOM 1046 O O . SER A 1 129 ? -16.058 17.018 35.334 1.00 50.59 129 SER A O 1
ATOM 1048 N N . GLN A 1 130 ? -14.080 17.078 34.263 1.00 48.22 130 GLN A N 1
ATOM 1049 C CA . GLN A 1 130 ? -14.325 18.304 33.491 1.00 48.22 130 GLN A CA 1
ATOM 1050 C C . GLN A 1 130 ? -14.815 18.057 32.047 1.00 48.22 130 GLN A C 1
ATOM 1052 O O . GLN A 1 130 ? -15.186 19.002 31.349 1.00 48.22 130 GLN A O 1
ATOM 1057 N N . ILE A 1 131 ? -14.889 16.804 31.576 1.00 51.81 131 ILE A N 1
ATOM 1058 C CA . ILE A 1 131 ? -15.279 16.464 30.183 1.00 51.81 131 ILE A CA 1
ATOM 1059 C C . ILE A 1 131 ? -16.807 16.405 30.011 1.00 51.81 131 ILE A C 1
ATOM 1061 O O . ILE A 1 131 ? -17.359 15.642 29.224 1.00 51.81 131 ILE A O 1
ATOM 1065 N N . VAL A 1 132 ? -17.543 17.214 30.762 1.00 48.66 132 VAL A N 1
ATOM 1066 C CA . VAL A 1 132 ? -19.003 17.156 30.765 1.00 48.66 132 VAL A CA 1
ATOM 1067 C C . VAL A 1 132 ? -19.540 18.238 29.819 1.00 48.66 132 VAL A C 1
ATOM 1069 O O . VAL A 1 132 ? -19.575 19.410 30.183 1.00 48.66 132 VAL A O 1
ATOM 1072 N N . LYS A 1 133 ? -19.987 17.796 28.623 1.00 52.66 133 LYS A N 1
ATOM 1073 C CA . LYS A 1 133 ? -20.977 18.408 27.687 1.00 52.66 133 LYS A CA 1
ATOM 1074 C C . LYS A 1 133 ? -20.530 18.930 26.305 1.00 52.66 133 LYS A C 1
ATOM 1076 O O . LYS A 1 133 ? -21.408 19.377 25.572 1.00 52.66 133 LYS A O 1
ATOM 1081 N N . ARG A 1 134 ? -19.256 18.889 25.881 1.00 51.50 134 ARG A N 1
ATOM 1082 C CA . ARG A 1 134 ? -18.867 19.372 24.527 1.00 51.50 134 ARG A CA 1
ATOM 1083 C C . ARG A 1 134 ? -17.813 18.507 23.826 1.00 51.50 134 ARG A C 1
ATOM 1085 O O . ARG A 1 134 ? -16.879 18.035 24.466 1.00 51.50 134 ARG A O 1
ATOM 1092 N N . ARG A 1 135 ? -17.953 18.374 22.498 1.00 53.81 135 ARG A N 1
ATOM 1093 C CA . ARG A 1 135 ? -17.058 17.647 21.569 1.00 53.81 135 ARG A CA 1
ATOM 1094 C C . ARG A 1 135 ? -15.586 18.061 21.688 1.00 53.81 135 ARG A C 1
ATOM 1096 O O . ARG A 1 135 ? -14.706 17.209 21.655 1.00 53.81 135 ARG A O 1
ATOM 1103 N N . GLU A 1 136 ? -15.340 19.353 21.875 1.00 56.38 136 GLU A N 1
ATOM 1104 C CA . GLU A 1 136 ? -13.997 19.946 21.971 1.00 56.38 136 GLU A CA 1
ATOM 1105 C C . GLU A 1 136 ? -13.176 19.324 23.118 1.00 56.38 136 GLU A C 1
ATOM 1107 O O . GLU A 1 136 ? -12.020 18.958 22.927 1.00 56.38 136 GLU A O 1
ATOM 1112 N N . ASN A 1 137 ? -13.808 19.048 24.265 1.00 60.03 137 ASN A N 1
ATOM 1113 C CA . ASN A 1 137 ? -13.130 18.465 25.428 1.00 60.03 137 ASN A CA 1
ATOM 1114 C C . ASN A 1 137 ? -12.696 17.004 25.189 1.00 60.03 137 ASN A C 1
ATOM 1116 O O . ASN A 1 137 ? -11.726 16.537 25.785 1.00 60.03 137 ASN A O 1
ATOM 1120 N N . ALA A 1 138 ? -13.406 16.264 24.332 1.00 60.22 138 ALA A N 1
ATOM 1121 C CA . ALA A 1 138 ? -13.054 14.885 23.992 1.00 60.22 138 ALA A CA 1
ATOM 1122 C C . ALA A 1 138 ? -11.890 14.825 22.991 1.00 60.22 138 ALA A C 1
ATOM 1124 O O . ALA A 1 138 ? -11.002 13.978 23.119 1.00 60.22 138 ALA A O 1
ATOM 1125 N N . GLU A 1 139 ? -11.865 15.749 22.027 1.00 64.06 139 GLU A N 1
ATOM 1126 C CA . GLU A 1 139 ? -10.764 15.884 21.068 1.00 64.06 139 GLU A CA 1
ATOM 1127 C C . GLU A 1 139 ? -9.445 16.232 21.779 1.00 64.06 139 GLU A C 1
ATOM 1129 O O . GLU A 1 139 ? -8.405 15.655 21.449 1.00 64.06 139 GLU A O 1
ATOM 1134 N N . ASP A 1 140 ? -9.490 17.079 22.811 1.00 67.06 140 ASP A N 1
ATOM 1135 C CA . ASP A 1 140 ? -8.321 17.432 23.625 1.00 67.06 140 ASP A CA 1
ATOM 1136 C C . ASP A 1 140 ? -7.753 16.241 24.400 1.00 67.06 140 ASP A C 1
ATOM 1138 O O . ASP A 1 140 ? -6.536 16.031 24.414 1.00 67.06 140 ASP A O 1
ATOM 1142 N N . VAL A 1 141 ? -8.612 15.411 24.999 1.00 66.44 141 VAL A N 1
ATOM 1143 C CA . VAL A 1 141 ? -8.151 14.200 25.689 1.00 66.44 141 VAL A CA 1
ATOM 1144 C C . VAL A 1 141 ? -7.534 13.214 24.713 1.00 66.44 141 VAL A C 1
ATOM 1146 O O . VAL A 1 141 ? -6.416 12.758 24.951 1.00 66.44 141 VAL A O 1
ATOM 1149 N N . VAL A 1 142 ? -8.178 12.948 23.573 1.00 68.69 142 VAL A N 1
ATOM 1150 C CA . VAL A 1 142 ? -7.589 12.075 22.549 1.00 68.69 142 VAL A CA 1
ATOM 1151 C C . VAL A 1 142 ? -6.261 12.630 22.044 1.00 68.69 142 VAL A C 1
ATOM 1153 O O . VAL A 1 142 ? -5.294 11.878 21.917 1.00 68.69 142 VAL A O 1
ATOM 1156 N N . SER A 1 143 ? -6.173 13.934 21.793 1.00 71.25 143 SER A N 1
ATOM 1157 C CA . SER A 1 143 ? -4.945 14.589 21.343 1.00 71.25 143 SER A CA 1
ATOM 1158 C C . SER A 1 143 ? -3.813 14.434 22.363 1.00 71.25 143 SER A C 1
ATOM 1160 O O . SER A 1 143 ? -2.709 14.009 22.001 1.00 71.25 143 SER A O 1
ATOM 1162 N N . SER A 1 144 ? -4.088 14.685 23.645 1.00 69.56 144 SER A N 1
ATOM 1163 C CA . SER A 1 144 ? -3.125 14.533 24.742 1.00 69.56 144 SER A CA 1
ATOM 1164 C C . SER A 1 144 ? -2.682 13.081 24.916 1.00 69.56 144 SER A C 1
ATOM 1166 O O . SER A 1 144 ? -1.482 12.800 24.952 1.00 69.56 144 SER A O 1
ATOM 1168 N N . THR A 1 145 ? -3.615 12.128 24.903 1.00 70.94 145 THR A N 1
ATOM 1169 C CA . THR A 1 145 ? -3.300 10.697 24.989 1.00 70.94 145 THR A CA 1
ATOM 1170 C C . THR A 1 145 ? -2.470 10.216 23.796 1.00 70.94 145 THR A C 1
ATOM 1172 O O . THR A 1 145 ? -1.459 9.528 23.966 1.00 70.94 145 THR A O 1
ATOM 1175 N N . MET A 1 146 ? -2.825 10.630 22.578 1.00 74.12 146 MET A N 1
ATOM 1176 C CA . MET A 1 146 ? -2.067 10.304 21.366 1.00 74.12 146 MET A CA 1
ATOM 1177 C C . MET A 1 146 ? -0.674 10.937 21.376 1.00 74.12 146 MET A C 1
ATOM 1179 O O . MET A 1 146 ? 0.290 10.322 20.912 1.00 74.12 146 MET A O 1
ATOM 1183 N N . LYS A 1 147 ? -0.537 12.143 21.936 1.00 78.44 147 LYS A N 1
ATOM 1184 C CA . LYS A 1 147 ? 0.752 12.816 22.119 1.00 78.44 147 LYS A CA 1
ATOM 1185 C C . LYS A 1 147 ? 1.646 12.045 23.087 1.00 78.44 147 LYS A C 1
ATOM 1187 O O . LYS A 1 147 ? 2.809 11.823 22.757 1.00 78.44 147 LYS A O 1
ATOM 1192 N N . ILE A 1 148 ? 1.117 11.578 24.218 1.00 75.12 148 ILE A N 1
ATOM 1193 C CA . ILE A 1 148 ? 1.863 10.764 25.192 1.00 75.12 148 ILE A CA 1
ATOM 1194 C C . ILE A 1 148 ? 2.331 9.456 24.550 1.00 75.12 148 ILE A C 1
ATOM 1196 O O . ILE A 1 148 ? 3.523 9.146 24.592 1.00 75.12 148 ILE A O 1
ATOM 1200 N N . LEU A 1 149 ? 1.428 8.730 23.880 1.00 76.56 149 LEU A N 1
ATOM 1201 C CA . LEU A 1 149 ? 1.764 7.483 23.185 1.00 76.56 149 LEU A CA 1
ATOM 1202 C C . LEU A 1 149 ? 2.851 7.697 22.133 1.00 76.56 149 LEU A C 1
ATOM 1204 O O . LEU A 1 149 ? 3.797 6.913 22.038 1.00 76.56 149 LEU A O 1
ATOM 1208 N N . LYS A 1 150 ? 2.756 8.783 21.363 1.00 78.69 150 LYS A N 1
ATOM 1209 C CA . LYS A 1 150 ? 3.766 9.141 20.371 1.00 78.69 150 LYS A CA 1
ATOM 1210 C C . LYS A 1 150 ? 5.112 9.476 21.016 1.00 78.69 150 LYS A C 1
ATOM 1212 O O . LYS A 1 150 ? 6.127 8.962 20.560 1.00 78.69 150 LYS A O 1
ATOM 1217 N N . CYS A 1 151 ? 5.130 10.281 22.079 1.00 78.38 151 CYS A N 1
ATOM 1218 C CA . CYS A 1 151 ? 6.347 10.622 22.818 1.00 78.38 151 CYS A CA 1
ATOM 1219 C C . CYS A 1 151 ? 7.015 9.382 23.428 1.00 78.38 151 CYS A C 1
ATOM 1221 O O . CYS A 1 151 ? 8.240 9.262 23.384 1.00 78.38 151 CYS A O 1
ATOM 1223 N N . ALA A 1 152 ? 6.228 8.442 23.957 1.00 78.38 152 ALA A N 1
ATOM 1224 C CA . ALA A 1 152 ? 6.728 7.157 24.432 1.00 78.38 152 ALA A CA 1
ATOM 1225 C C . ALA A 1 152 ? 7.334 6.349 23.272 1.00 78.38 152 ALA A C 1
ATOM 1227 O O . ALA A 1 152 ? 8.481 5.912 23.346 1.00 78.38 152 ALA A O 1
ATOM 1228 N N . CYS A 1 153 ? 6.628 6.237 22.144 1.00 77.44 153 CYS A N 1
ATOM 1229 C CA . CYS A 1 153 ? 7.144 5.540 20.966 1.00 77.44 153 CYS A CA 1
ATOM 1230 C C . CYS A 1 153 ? 8.451 6.156 20.433 1.00 77.44 153 CYS A C 1
ATOM 1232 O O . CYS A 1 153 ? 9.398 5.420 20.156 1.00 77.44 153 CYS A O 1
ATOM 1234 N N . ASP A 1 154 ? 8.523 7.486 20.311 1.00 78.75 154 ASP A N 1
ATOM 1235 C CA . ASP A 1 154 ? 9.703 8.218 19.828 1.00 78.75 154 ASP A CA 1
ATOM 1236 C C . ASP A 1 154 ? 10.915 8.076 20.757 1.00 78.75 154 ASP A C 1
ATOM 1238 O O . ASP A 1 154 ? 12.051 8.064 20.281 1.00 78.75 154 ASP A O 1
ATOM 1242 N N . SER A 1 155 ? 10.682 7.933 22.062 1.00 75.00 155 SER A N 1
ATOM 1243 C CA . SER A 1 155 ? 11.750 7.829 23.061 1.00 75.00 155 SER A CA 1
ATOM 1244 C C . SER A 1 155 ? 12.400 6.441 23.089 1.00 75.00 155 SER A C 1
ATOM 1246 O O . SER A 1 155 ? 13.610 6.344 23.291 1.00 75.00 155 SER A O 1
ATOM 1248 N N . PHE A 1 156 ? 11.629 5.366 22.865 1.00 73.31 156 PHE A N 1
ATOM 1249 C CA . PHE A 1 156 ? 12.110 3.991 23.106 1.00 73.31 156 PHE A CA 1
ATOM 1250 C C . PHE A 1 156 ? 12.219 3.119 21.866 1.00 73.31 156 PHE A C 1
ATOM 1252 O O . PHE A 1 156 ? 12.999 2.168 21.854 1.00 73.31 156 PHE A O 1
ATOM 1259 N N . MET A 1 157 ? 11.492 3.433 20.794 1.00 76.12 157 MET A N 1
ATOM 1260 C CA . MET A 1 157 ? 11.611 2.674 19.560 1.00 76.12 157 MET A CA 1
ATOM 1261 C C . MET A 1 157 ? 12.419 3.457 18.526 1.00 76.12 157 MET A C 1
ATOM 1263 O O . MET A 1 157 ? 12.025 4.539 18.095 1.00 76.12 157 MET A O 1
ATOM 1267 N N . PRO A 1 158 ? 13.529 2.904 18.013 1.00 74.62 158 PRO A N 1
ATOM 1268 C CA . PRO A 1 158 ? 14.203 3.529 16.895 1.00 74.62 158 PRO A CA 1
ATOM 1269 C C . PRO A 1 158 ? 13.311 3.446 15.658 1.00 74.62 158 PRO A C 1
ATOM 1271 O O . PRO A 1 158 ? 12.703 2.412 15.355 1.00 74.62 158 PRO A O 1
ATOM 1274 N N . ILE A 1 159 ? 13.286 4.529 14.889 1.00 73.25 159 ILE A N 1
ATOM 1275 C CA . ILE A 1 159 ? 12.625 4.542 13.588 1.00 73.25 159 ILE A CA 1
ATOM 1276 C C . ILE A 1 159 ? 13.331 3.525 12.683 1.00 73.25 159 ILE A C 1
ATOM 1278 O O . ILE A 1 159 ? 14.562 3.513 12.571 1.00 73.25 159 ILE A O 1
ATOM 1282 N N . ILE A 1 160 ? 12.552 2.674 12.010 1.00 70.44 160 ILE A N 1
ATOM 1283 C CA . ILE A 1 160 ? 13.046 1.765 10.979 1.00 70.44 160 ILE A CA 1
ATOM 1284 C C . ILE A 1 160 ? 13.698 2.619 9.893 1.00 70.44 160 ILE A C 1
ATOM 1286 O O . ILE A 1 160 ? 13.031 3.230 9.053 1.00 70.44 160 ILE A O 1
ATOM 1290 N N . LYS A 1 161 ? 15.033 2.651 9.905 1.00 63.53 161 LYS A N 1
ATOM 1291 C CA . LYS A 1 161 ? 15.811 3.228 8.815 1.00 63.53 161 LYS A CA 1
ATOM 1292 C C . LYS A 1 161 ? 15.458 2.454 7.551 1.00 63.53 161 LYS A C 1
ATOM 1294 O O . LYS A 1 161 ? 15.394 1.223 7.553 1.00 63.53 161 LYS A O 1
ATOM 1299 N N . ARG A 1 162 ? 15.205 3.178 6.459 1.00 61.22 162 ARG A N 1
ATOM 1300 C CA . ARG A 1 162 ? 15.027 2.543 5.151 1.00 61.22 162 ARG A CA 1
ATOM 1301 C C . ARG A 1 162 ? 16.246 1.660 4.893 1.00 61.22 162 ARG A C 1
ATOM 1303 O O . ARG A 1 162 ? 17.368 2.062 5.189 1.00 61.22 162 ARG A O 1
ATOM 1310 N N . PHE A 1 163 ? 16.029 0.481 4.316 1.00 52.47 163 PHE A N 1
ATOM 1311 C CA . PHE A 1 163 ? 17.104 -0.282 3.685 1.00 52.47 163 PHE A CA 1
ATOM 1312 C C . PHE A 1 163 ? 17.655 0.563 2.525 1.00 52.47 163 PHE A C 1
ATOM 1314 O O . PHE A 1 163 ? 17.183 0.460 1.394 1.00 52.47 163 PHE A O 1
ATOM 1321 N N . ILE A 1 164 ? 18.594 1.459 2.829 1.00 55.22 164 ILE A N 1
ATOM 1322 C CA . ILE A 1 164 ? 19.288 2.298 1.845 1.00 55.22 164 ILE A CA 1
ATOM 1323 C C . ILE A 1 164 ? 20.293 1.434 1.067 1.00 55.22 164 ILE A C 1
ATOM 1325 O O . ILE A 1 164 ? 20.504 1.654 -0.119 1.00 55.22 164 ILE A O 1
ATOM 1329 N N . ASN A 1 165 ? 20.782 0.347 1.671 1.00 53.94 165 ASN A N 1
ATOM 1330 C CA . ASN A 1 165 ? 21.764 -0.552 1.064 1.00 53.94 165 ASN A CA 1
ATOM 1331 C C . ASN A 1 165 ? 21.115 -1.760 0.378 1.00 53.94 165 ASN A C 1
ATOM 1333 O O . ASN A 1 165 ? 21.494 -2.907 0.620 1.00 53.94 165 ASN A O 1
ATOM 1337 N N . ARG A 1 166 ? 20.119 -1.540 -0.490 1.00 60.31 166 ARG A N 1
ATOM 1338 C CA . ARG A 1 166 ? 19.783 -2.595 -1.456 1.00 60.31 166 ARG A CA 1
ATOM 1339 C C . ARG A 1 166 ? 20.965 -2.710 -2.410 1.00 60.31 166 ARG A C 1
ATOM 1341 O O . ARG A 1 166 ? 21.227 -1.766 -3.149 1.00 60.31 166 ARG A O 1
ATOM 1348 N N . LYS A 1 167 ? 21.665 -3.850 -2.383 1.00 66.12 167 LYS A N 1
ATOM 1349 C CA . LYS A 1 167 ? 22.685 -4.163 -3.391 1.00 66.12 167 LYS A CA 1
ATOM 1350 C C . LYS A 1 167 ? 22.055 -3.945 -4.768 1.00 66.12 167 LYS A C 1
ATOM 1352 O O . LYS A 1 167 ? 20.946 -4.430 -5.022 1.00 66.12 167 LYS A O 1
ATOM 1357 N N . SER A 1 168 ? 22.716 -3.158 -5.613 1.00 77.00 168 SER A N 1
ATOM 1358 C CA . SER A 1 168 ? 22.297 -2.997 -7.000 1.00 77.00 168 SER A CA 1
ATOM 1359 C C . SER A 1 168 ? 22.245 -4.376 -7.656 1.00 77.00 168 SER A C 1
ATOM 1361 O O . SER A 1 168 ? 22.951 -5.307 -7.263 1.00 77.00 168 SER A O 1
ATOM 1363 N N . ALA A 1 169 ? 21.350 -4.544 -8.628 1.00 86.00 169 ALA A N 1
ATOM 1364 C CA . ALA A 1 169 ? 21.328 -5.791 -9.377 1.00 86.00 169 ALA A CA 1
ATOM 1365 C C . ALA A 1 169 ? 22.695 -5.994 -10.049 1.00 86.00 169 ALA A C 1
ATOM 1367 O O . ALA A 1 169 ? 23.275 -5.029 -10.534 1.00 86.00 169 ALA A O 1
ATOM 1368 N N . TYR A 1 170 ? 23.178 -7.235 -10.128 1.00 90.38 170 TYR A N 1
ATOM 1369 C CA . TYR A 1 170 ? 24.503 -7.549 -10.685 1.00 90.38 170 TYR A CA 1
ATOM 1370 C C . TYR A 1 170 ? 24.720 -7.030 -12.121 1.00 90.38 170 TYR A C 1
ATOM 1372 O O . TYR A 1 170 ? 25.845 -6.809 -12.540 1.00 90.38 170 TYR A O 1
ATOM 1380 N N . TRP A 1 171 ? 23.635 -6.832 -12.877 1.00 94.25 171 TRP A N 1
ATOM 1381 C CA . TRP A 1 171 ? 23.637 -6.314 -14.249 1.00 94.25 171 TRP A CA 1
ATOM 1382 C C . TRP A 1 171 ? 23.435 -4.795 -14.336 1.00 94.25 171 TRP A C 1
ATOM 1384 O O . TRP A 1 171 ? 23.300 -4.267 -15.441 1.00 94.25 171 TRP A O 1
ATOM 1394 N N . TRP A 1 172 ? 23.327 -4.091 -13.209 1.00 94.25 172 TRP A N 1
ATOM 1395 C CA . TRP A 1 172 ? 23.067 -2.655 -13.171 1.00 94.25 172 TRP A CA 1
ATOM 1396 C C . TRP A 1 172 ? 24.331 -1.854 -13.484 1.00 94.25 172 TRP A C 1
ATOM 1398 O O . TRP A 1 172 ? 25.366 -2.051 -12.858 1.00 94.25 172 TRP A O 1
ATOM 1408 N N . THR A 1 173 ? 24.219 -0.910 -14.415 1.00 94.25 173 THR A N 1
ATOM 1409 C CA . THR A 1 173 ? 25.301 -0.012 -14.836 1.00 94.25 173 THR A CA 1
ATOM 1410 C C . THR A 1 173 ? 24.778 1.419 -14.955 1.00 94.25 173 THR A C 1
ATOM 1412 O O . THR A 1 173 ? 23.563 1.622 -15.056 1.00 94.25 173 THR A O 1
ATOM 1415 N N . GLU A 1 174 ? 25.673 2.413 -14.976 1.00 94.56 174 GLU A N 1
ATOM 1416 C CA . GLU A 1 174 ? 25.277 3.819 -15.167 1.00 94.56 174 GLU A CA 1
ATOM 1417 C C . GLU A 1 174 ? 24.576 4.035 -16.519 1.00 94.56 174 GLU A C 1
ATOM 1419 O O . GLU A 1 174 ? 23.541 4.691 -16.583 1.00 94.56 174 GLU A O 1
ATOM 1424 N N . GLU A 1 175 ? 25.033 3.351 -17.573 1.00 95.00 175 GLU A N 1
ATOM 1425 C CA . GLU A 1 175 ? 24.368 3.304 -18.884 1.00 95.00 175 GLU A CA 1
ATOM 1426 C C . GLU A 1 175 ? 22.885 2.894 -18.763 1.00 95.00 175 GLU A C 1
ATOM 1428 O O . GLU A 1 175 ? 21.984 3.556 -19.279 1.00 95.00 175 GLU A O 1
ATOM 1433 N N . ILE A 1 176 ? 22.591 1.816 -18.025 1.00 96.31 176 ILE A N 1
ATOM 1434 C CA . ILE A 1 176 ? 21.213 1.352 -17.807 1.00 96.31 176 ILE A CA 1
ATOM 1435 C C . ILE A 1 176 ? 20.429 2.343 -16.941 1.00 96.31 176 ILE A C 1
ATOM 1437 O O . ILE A 1 176 ? 19.222 2.517 -17.151 1.00 96.31 176 ILE A O 1
ATOM 1441 N N . ALA A 1 177 ? 21.082 2.991 -15.975 1.00 94.25 177 ALA A N 1
ATOM 1442 C CA . ALA A 1 177 ? 20.463 4.020 -15.152 1.00 94.25 177 ALA A CA 1
ATOM 1443 C C . ALA A 1 177 ? 20.011 5.211 -16.010 1.00 94.25 177 ALA A C 1
ATOM 1445 O O . ALA A 1 177 ? 18.864 5.653 -15.889 1.00 94.25 177 ALA A O 1
ATOM 1446 N N . GLU A 1 178 ? 20.862 5.682 -16.916 1.00 96.38 178 GLU A N 1
ATOM 1447 C CA . GLU A 1 178 ? 20.572 6.768 -17.849 1.00 96.38 178 GLU A CA 1
ATOM 1448 C C . GLU A 1 178 ? 19.478 6.399 -18.858 1.00 96.38 178 GLU A C 1
ATOM 1450 O O . GLU A 1 178 ? 18.472 7.109 -18.971 1.00 96.38 178 GLU A O 1
ATOM 1455 N N . LEU A 1 179 ? 19.572 5.223 -19.487 1.00 96.50 179 LEU A N 1
ATOM 1456 C CA . LEU A 1 179 ? 18.527 4.713 -20.383 1.00 96.50 179 LEU A CA 1
ATOM 1457 C C . LEU A 1 179 ? 17.177 4.580 -19.666 1.00 96.50 179 LEU A C 1
ATOM 1459 O O . LEU A 1 179 ? 16.123 4.901 -20.224 1.00 96.50 179 LEU A O 1
ATOM 1463 N N . ARG A 1 180 ? 17.176 4.155 -18.395 1.00 96.19 180 ARG A N 1
ATOM 1464 C CA . ARG A 1 180 ? 15.957 4.089 -17.579 1.00 96.19 180 ARG A CA 1
ATOM 1465 C C . ARG A 1 180 ? 15.418 5.481 -17.262 1.00 96.19 180 ARG A C 1
ATOM 1467 O O . ARG A 1 180 ? 14.201 5.670 -17.339 1.00 96.19 180 ARG A O 1
ATOM 1474 N N . ARG A 1 181 ? 16.279 6.446 -16.915 1.00 94.69 181 ARG A N 1
ATOM 1475 C CA . ARG A 1 181 ? 15.890 7.851 -16.697 1.00 94.69 181 ARG A CA 1
ATOM 1476 C C . ARG A 1 181 ? 15.212 8.413 -17.949 1.00 94.69 181 ARG A C 1
ATOM 1478 O O . ARG A 1 181 ? 14.095 8.927 -17.842 1.00 94.69 181 ARG A O 1
ATOM 1485 N N . ASN A 1 182 ? 15.816 8.223 -19.122 1.00 95.62 182 ASN A N 1
ATOM 1486 C CA . ASN A 1 182 ? 15.262 8.670 -20.398 1.00 95.62 182 ASN A CA 1
ATOM 1487 C C . ASN A 1 182 ? 13.927 7.976 -20.731 1.00 95.62 182 ASN A C 1
ATOM 1489 O O . ASN A 1 182 ? 12.915 8.637 -20.968 1.00 95.62 182 ASN A O 1
ATOM 1493 N N . CYS A 1 183 ? 13.868 6.644 -20.629 1.00 95.31 183 CYS A N 1
ATOM 1494 C CA . CYS A 1 183 ? 12.641 5.877 -20.862 1.00 95.31 183 CYS A CA 1
ATOM 1495 C C . CYS A 1 183 ? 11.480 6.352 -19.968 1.00 95.31 183 CYS A C 1
ATOM 1497 O O . CYS A 1 183 ? 10.346 6.485 -20.436 1.00 95.31 183 CYS A O 1
ATOM 1499 N N . LEU A 1 184 ? 11.736 6.637 -18.684 1.00 93.12 184 LEU A N 1
ATOM 1500 C CA . LEU A 1 184 ? 10.716 7.143 -17.761 1.00 93.12 184 LEU A CA 1
ATOM 1501 C C . LEU A 1 184 ? 10.300 8.586 -18.076 1.00 93.12 184 LEU A C 1
ATOM 1503 O O . LEU A 1 184 ? 9.115 8.906 -17.947 1.00 93.12 184 LEU A O 1
ATOM 1507 N N . LYS A 1 185 ? 11.240 9.443 -18.495 1.00 93.69 185 LYS A N 1
ATOM 1508 C CA . LYS A 1 185 ? 10.961 10.810 -18.966 1.00 93.69 185 LYS A CA 1
ATOM 1509 C C . LYS A 1 185 ? 10.000 10.778 -20.158 1.00 93.69 185 LYS A C 1
ATOM 1511 O O . LYS A 1 185 ? 8.944 11.408 -20.097 1.00 93.69 185 LYS A O 1
ATOM 1516 N N . LEU A 1 186 ? 10.308 9.975 -21.176 1.00 92.00 186 LEU A N 1
ATOM 1517 C CA . LEU A 1 186 ? 9.483 9.826 -22.378 1.00 92.00 186 LEU A CA 1
ATOM 1518 C C . LEU A 1 186 ? 8.122 9.196 -22.075 1.00 92.00 186 LEU A C 1
ATOM 1520 O O . LEU A 1 186 ? 7.100 9.678 -22.558 1.00 92.00 186 LEU A O 1
ATOM 1524 N N . ARG A 1 187 ? 8.063 8.202 -21.176 1.00 91.12 187 ARG A N 1
ATOM 1525 C CA . ARG A 1 187 ? 6.786 7.634 -20.714 1.00 91.12 187 ARG A CA 1
ATOM 1526 C C . ARG A 1 187 ? 5.869 8.702 -20.119 1.00 91.12 187 ARG A C 1
ATOM 1528 O O . ARG A 1 187 ? 4.688 8.745 -20.449 1.00 91.12 187 ARG A O 1
ATOM 1535 N N . ARG A 1 188 ? 6.401 9.563 -19.242 1.00 90.94 188 ARG A N 1
ATOM 1536 C CA . ARG A 1 188 ? 5.626 10.656 -18.629 1.00 90.94 188 ARG A CA 1
ATOM 1537 C C . ARG A 1 188 ? 5.156 11.660 -19.685 1.00 90.94 188 ARG A C 1
ATOM 1539 O O . ARG A 1 188 ? 4.010 12.092 -19.618 1.00 90.94 188 ARG A O 1
ATOM 1546 N N . LYS A 1 189 ? 6.009 11.995 -20.663 1.00 88.56 189 LYS A N 1
ATOM 1547 C CA . LYS A 1 189 ? 5.682 12.888 -21.791 1.00 88.56 189 LYS A CA 1
ATOM 1548 C C . LYS A 1 189 ? 4.520 12.327 -22.624 1.00 88.56 189 LYS A C 1
ATOM 1550 O O . LYS A 1 189 ? 3.513 13.009 -22.797 1.00 88.56 189 LYS A O 1
ATOM 1555 N N . ALA A 1 190 ? 4.601 11.053 -23.016 1.00 87.25 190 ALA A N 1
ATOM 1556 C CA . ALA A 1 190 ? 3.550 10.351 -23.755 1.00 87.25 190 ALA A CA 1
ATOM 1557 C C . ALA A 1 190 ? 2.232 10.256 -22.968 1.00 87.25 190 ALA A C 1
ATOM 1559 O O . ALA A 1 190 ? 1.157 10.469 -23.519 1.00 87.25 190 ALA A O 1
ATOM 1560 N N . GLN A 1 191 ? 2.304 9.982 -21.661 1.00 84.69 191 GLN A N 1
ATOM 1561 C CA . GLN A 1 191 ? 1.118 9.895 -20.803 1.00 84.69 191 GLN A CA 1
ATOM 1562 C C . GLN A 1 191 ? 0.382 11.234 -20.671 1.00 84.69 191 GLN A C 1
ATOM 1564 O O . GLN A 1 191 ? -0.846 11.242 -20.699 1.00 84.69 191 GLN A O 1
ATOM 1569 N N . ARG A 1 192 ? 1.106 12.357 -20.558 1.00 85.62 192 ARG A N 1
ATOM 1570 C CA . ARG A 1 192 ? 0.499 13.699 -20.483 1.00 85.62 192 ARG A CA 1
ATOM 1571 C C . ARG A 1 192 ? -0.147 14.120 -21.802 1.00 85.62 192 ARG A C 1
ATOM 1573 O O . ARG A 1 192 ? -1.201 14.739 -21.788 1.00 85.62 192 ARG A O 1
ATOM 1580 N N . ALA A 1 193 ? 0.454 13.751 -22.931 1.00 84.12 193 ALA A N 1
ATOM 1581 C CA . ALA A 1 193 ? -0.024 14.118 -24.264 1.00 84.12 193 ALA A CA 1
ATOM 1582 C C . ALA A 1 193 ? -1.044 13.129 -24.861 1.00 84.12 193 ALA A C 1
ATOM 1584 O O . ALA A 1 193 ? -1.362 13.226 -26.043 1.00 84.12 193 ALA A O 1
ATOM 1585 N N . ARG A 1 194 ? -1.561 12.171 -24.075 1.00 73.25 194 ARG A N 1
ATOM 1586 C CA . ARG A 1 194 ? -2.383 11.047 -24.566 1.00 73.25 194 ARG A CA 1
ATOM 1587 C C . ARG A 1 194 ? -3.649 11.468 -25.332 1.00 73.25 194 ARG A C 1
ATOM 1589 O O . ARG A 1 194 ? -4.152 10.673 -26.114 1.00 73.25 194 ARG A O 1
ATOM 1596 N N . ARG A 1 195 ? -4.164 12.682 -25.108 1.00 70.06 195 ARG A N 1
ATOM 1597 C CA . ARG A 1 195 ? -5.370 13.223 -25.765 1.00 70.06 195 ARG A CA 1
ATOM 1598 C C . ARG A 1 195 ? -5.078 14.172 -26.942 1.00 70.06 195 ARG A C 1
ATOM 1600 O O . ARG A 1 195 ? -5.998 14.823 -27.411 1.00 70.06 195 ARG A O 1
ATOM 1607 N N . GLY A 1 196 ? -3.829 14.279 -27.408 1.00 71.81 196 GLY A N 1
ATOM 1608 C CA . GLY A 1 196 ? -3.451 15.178 -28.509 1.00 71.81 196 GLY A CA 1
ATOM 1609 C C . GLY A 1 196 ? -2.644 14.492 -29.613 1.00 71.81 196 GLY A C 1
ATOM 1610 O O . GLY A 1 196 ? -2.052 13.438 -29.389 1.00 71.81 196 GLY A O 1
ATOM 1611 N N . ALA A 1 197 ? -2.563 15.123 -30.790 1.00 71.75 197 ALA A N 1
ATOM 1612 C CA . ALA A 1 197 ? -1.844 14.603 -31.964 1.00 71.75 197 ALA A CA 1
ATOM 1613 C C . ALA A 1 197 ? -0.360 14.281 -31.677 1.00 71.75 197 ALA A C 1
ATOM 1615 O O . ALA A 1 197 ? 0.163 13.259 -32.116 1.00 71.75 197 ALA A O 1
ATOM 1616 N N . LYS A 1 198 ? 0.295 15.084 -30.824 1.00 76.19 198 LYS A N 1
ATOM 1617 C CA . LYS A 1 198 ? 1.679 14.856 -30.357 1.00 76.19 198 LYS A CA 1
ATOM 1618 C C . LYS A 1 198 ? 1.839 13.608 -29.467 1.00 76.19 198 LYS A C 1
ATOM 1620 O O . LYS A 1 198 ? 2.956 13.173 -29.204 1.00 76.19 198 LYS A O 1
ATOM 1625 N N . GLY A 1 199 ? 0.742 13.020 -28.983 1.00 78.12 199 GLY A N 1
ATOM 1626 C CA . GLY A 1 199 ? 0.755 11.813 -28.154 1.00 78.12 199 GLY A CA 1
ATOM 1627 C C . GLY A 1 199 ? 1.208 10.559 -28.903 1.00 78.12 199 GLY A C 1
ATOM 1628 O O . GLY A 1 199 ? 1.802 9.672 -28.287 1.00 78.12 199 GLY A O 1
ATOM 1629 N N . ILE A 1 200 ? 0.973 10.493 -30.218 1.00 80.50 200 ILE A N 1
ATOM 1630 C CA . ILE A 1 200 ? 1.405 9.372 -31.067 1.00 80.50 200 ILE A CA 1
ATOM 1631 C C . ILE A 1 200 ? 2.931 9.364 -31.186 1.00 80.50 200 ILE A C 1
ATOM 1633 O O . ILE A 1 200 ? 3.560 8.332 -30.944 1.00 80.50 200 ILE A O 1
ATOM 1637 N N . ASP A 1 201 ? 3.518 10.527 -31.458 1.00 85.81 201 ASP A N 1
ATOM 1638 C CA . ASP A 1 201 ? 4.963 10.707 -31.602 1.00 85.81 201 ASP A CA 1
ATOM 1639 C C . ASP A 1 201 ? 5.708 10.377 -30.297 1.00 85.81 201 ASP A C 1
ATOM 1641 O O . ASP A 1 201 ? 6.532 9.465 -30.239 1.00 85.81 201 ASP A O 1
ATOM 1645 N N . TYR A 1 202 ? 5.282 10.963 -29.171 1.00 88.44 202 TYR A N 1
ATOM 1646 C CA . TYR A 1 202 ? 5.875 10.648 -27.864 1.00 88.44 202 TYR A CA 1
ATOM 1647 C C . TYR A 1 202 ? 5.690 9.182 -27.445 1.00 88.44 202 TYR A C 1
ATOM 1649 O O . TYR A 1 202 ? 6.516 8.626 -26.715 1.00 88.44 202 TYR A O 1
ATOM 1657 N N . SER A 1 203 ? 4.605 8.533 -27.880 1.00 87.31 203 SER A N 1
ATOM 1658 C CA . SER A 1 203 ? 4.405 7.096 -27.670 1.00 87.31 203 SER A CA 1
ATOM 1659 C C . SER A 1 203 ? 5.416 6.271 -28.470 1.00 87.31 203 SER A C 1
ATOM 1661 O O . SER A 1 203 ? 5.953 5.294 -27.940 1.00 87.31 203 SER A O 1
ATOM 1663 N N . SER A 1 204 ? 5.719 6.683 -29.705 1.00 90.81 204 SER A N 1
ATOM 1664 C CA . SER A 1 204 ? 6.769 6.090 -30.539 1.00 90.81 204 SER A CA 1
ATOM 1665 C C . SER A 1 204 ? 8.154 6.255 -29.903 1.00 90.81 204 SER A C 1
ATOM 1667 O O . SER A 1 204 ? 8.829 5.254 -29.651 1.00 90.81 204 SER A O 1
ATOM 1669 N N . GLU A 1 205 ? 8.527 7.476 -29.499 1.00 92.75 205 GLU A N 1
ATOM 1670 C CA . GLU A 1 205 ? 9.789 7.762 -28.795 1.00 92.75 205 GLU A CA 1
ATOM 1671 C C . GLU A 1 205 ? 9.950 6.887 -27.537 1.00 92.75 205 GLU A C 1
ATOM 1673 O O . GLU A 1 205 ? 10.990 6.262 -27.310 1.00 92.75 205 GLU A O 1
ATOM 1678 N N . HIS A 1 206 ? 8.896 6.773 -26.719 1.00 93.62 206 HIS A N 1
ATOM 1679 C CA . HIS A 1 206 ? 8.907 5.913 -25.534 1.00 93.62 206 HIS A CA 1
ATOM 1680 C C . HIS A 1 206 ? 9.073 4.426 -25.888 1.00 93.62 206 HIS A C 1
ATOM 1682 O O . HIS A 1 206 ? 9.777 3.707 -25.171 1.00 93.62 206 HIS A O 1
ATOM 1688 N N . LYS A 1 207 ? 8.444 3.937 -26.967 1.00 94.00 207 LYS A N 1
ATOM 1689 C CA . LYS A 1 207 ? 8.617 2.548 -27.427 1.00 94.00 207 LYS A CA 1
ATOM 1690 C C . LYS A 1 207 ? 10.070 2.278 -27.824 1.00 94.00 207 LYS A C 1
ATOM 1692 O O . LYS A 1 207 ? 10.598 1.237 -27.417 1.00 94.00 207 LYS A O 1
ATOM 1697 N N . SER A 1 208 ? 10.708 3.205 -28.537 1.00 95.44 208 SER A N 1
ATOM 1698 C CA . SER A 1 208 ? 12.120 3.119 -28.933 1.00 95.44 208 SER A CA 1
ATOM 1699 C C . SER A 1 208 ? 13.049 3.115 -27.720 1.00 95.44 208 SER A C 1
ATOM 1701 O O . SER A 1 208 ? 13.769 2.137 -27.515 1.00 95.44 208 SER A O 1
ATOM 1703 N N . ALA A 1 209 ? 12.921 4.083 -26.808 1.00 95.12 209 ALA A N 1
ATOM 1704 C CA . ALA A 1 209 ? 13.727 4.123 -25.583 1.00 95.12 209 ALA A CA 1
ATOM 1705 C C . ALA A 1 209 ? 13.513 2.887 -24.685 1.00 95.12 209 ALA A C 1
ATOM 1707 O O . ALA A 1 209 ? 14.438 2.374 -24.053 1.00 95.12 209 ALA A O 1
ATOM 1708 N N . ARG A 1 210 ? 12.291 2.335 -24.647 1.00 96.38 210 ARG A N 1
ATOM 1709 C CA . ARG A 1 210 ? 12.006 1.073 -23.944 1.00 96.38 210 ARG A CA 1
ATOM 1710 C C . ARG A 1 210 ? 12.658 -0.132 -24.629 1.00 96.38 210 ARG A C 1
ATOM 1712 O O . ARG A 1 210 ? 12.961 -1.121 -23.956 1.00 96.38 210 ARG A O 1
ATOM 1719 N N . LYS A 1 211 ? 12.800 -0.124 -25.958 1.00 97.00 211 LYS A N 1
ATOM 1720 C CA . LYS A 1 211 ? 13.519 -1.168 -26.707 1.00 97.00 211 LYS A CA 1
ATOM 1721 C C . LYS A 1 211 ? 15.012 -1.095 -26.391 1.00 97.00 211 LYS A C 1
ATOM 1723 O O . LYS A 1 211 ? 15.569 -2.114 -25.996 1.00 97.00 211 LYS A O 1
ATOM 1728 N N . GLU A 1 212 ? 15.607 0.090 -26.457 1.00 96.81 212 GLU A N 1
ATOM 1729 C CA . GLU A 1 212 ? 17.015 0.329 -26.115 1.00 96.81 212 GLU A CA 1
ATOM 1730 C C . GLU A 1 212 ? 17.344 -0.116 -24.690 1.00 96.81 212 GLU A C 1
ATOM 1732 O O . GLU A 1 212 ? 18.234 -0.942 -24.497 1.00 96.81 212 GLU A O 1
ATOM 1737 N N . LEU A 1 213 ? 16.550 0.309 -23.700 1.00 97.19 213 LEU A N 1
ATOM 1738 C CA . LEU A 1 213 ? 16.721 -0.116 -22.309 1.00 97.19 213 LEU A CA 1
ATOM 1739 C C . LEU A 1 213 ? 16.678 -1.645 -22.159 1.00 97.19 213 LEU A C 1
ATOM 1741 O O . LEU A 1 213 ? 17.479 -2.226 -21.430 1.00 97.19 213 LEU A O 1
ATOM 1745 N N . ARG A 1 214 ? 15.751 -2.325 -22.850 1.00 97.31 214 ARG A N 1
ATOM 1746 C CA . ARG A 1 214 ? 15.667 -3.796 -22.819 1.00 97.31 214 ARG A CA 1
ATOM 1747 C C . ARG A 1 214 ? 16.899 -4.451 -23.435 1.00 97.31 214 ARG A C 1
ATOM 1749 O O . ARG A 1 214 ? 17.382 -5.439 -22.884 1.00 97.31 214 ARG A O 1
ATOM 1756 N N . ILE A 1 215 ? 17.395 -3.918 -24.551 1.00 97.50 215 ILE A N 1
ATOM 1757 C CA . ILE A 1 215 ? 18.601 -4.419 -25.218 1.00 97.50 215 ILE A CA 1
ATOM 1758 C C . ILE A 1 215 ? 19.817 -4.240 -24.305 1.00 97.50 215 ILE A C 1
ATOM 1760 O O . ILE A 1 215 ? 20.543 -5.208 -24.089 1.00 97.50 215 ILE A O 1
ATOM 1764 N N . ALA A 1 216 ? 20.001 -3.059 -23.710 1.00 97.06 216 ALA A N 1
ATOM 1765 C CA . ALA A 1 216 ? 21.106 -2.777 -22.794 1.00 97.06 216 ALA A CA 1
ATOM 1766 C C . ALA A 1 216 ? 21.083 -3.696 -21.562 1.00 97.06 216 ALA A C 1
ATOM 1768 O O . ALA A 1 216 ? 22.100 -4.293 -21.216 1.00 97.06 216 ALA A O 1
ATOM 1769 N N . ILE A 1 217 ? 19.906 -3.918 -20.960 1.00 96.75 217 ILE A N 1
ATOM 1770 C CA . ILE A 1 217 ? 19.752 -4.877 -19.853 1.00 96.75 217 ILE A CA 1
ATOM 1771 C C . ILE A 1 217 ? 20.122 -6.296 -20.299 1.00 96.75 217 ILE A C 1
ATOM 1773 O O . ILE A 1 217 ? 20.836 -6.991 -19.576 1.00 96.75 217 ILE A O 1
ATOM 1777 N N . LYS A 1 218 ? 19.660 -6.745 -21.476 1.00 97.06 218 LYS A N 1
ATOM 1778 C CA . LYS A 1 218 ? 19.978 -8.085 -21.996 1.00 97.06 218 LYS A CA 1
ATOM 1779 C C . LYS A 1 218 ? 21.482 -8.245 -22.239 1.00 97.06 218 LYS A C 1
ATOM 1781 O O . LYS A 1 218 ? 22.051 -9.249 -21.821 1.00 97.06 218 LYS A O 1
ATOM 1786 N N . ARG A 1 219 ? 22.126 -7.244 -22.850 1.00 96.56 219 ARG A N 1
ATOM 1787 C CA . ARG A 1 219 ? 23.579 -7.211 -23.080 1.00 96.56 219 ARG A CA 1
ATOM 1788 C C . ARG A 1 219 ? 24.360 -7.226 -21.770 1.00 96.56 219 ARG A C 1
ATOM 1790 O O . ARG A 1 219 ? 25.276 -8.024 -21.629 1.00 96.56 219 ARG A O 1
ATOM 1797 N N . SER A 1 220 ? 23.973 -6.403 -20.796 1.00 96.75 220 SER A N 1
ATOM 1798 C CA . SER A 1 220 ? 24.633 -6.357 -19.487 1.00 96.75 220 SER A CA 1
ATOM 1799 C C . SER A 1 220 ? 24.525 -7.692 -18.752 1.00 96.75 220 SER A C 1
ATOM 1801 O O . SER A 1 220 ? 25.536 -8.246 -18.334 1.00 96.75 220 SER A O 1
ATOM 1803 N N . LYS A 1 221 ? 23.324 -8.288 -18.706 1.00 96.00 221 LYS A N 1
ATOM 1804 C CA . LYS A 1 221 ? 23.127 -9.629 -18.137 1.00 96.00 221 LYS A CA 1
ATOM 1805 C C . LYS A 1 221 ? 23.996 -10.685 -18.813 1.00 96.00 221 LYS A C 1
ATOM 1807 O O . LYS A 1 221 ? 24.565 -11.511 -18.110 1.00 96.00 221 LYS A O 1
ATOM 1812 N N . PHE A 1 222 ? 24.092 -10.655 -20.142 1.00 96.06 222 PHE A N 1
ATOM 1813 C CA . PHE A 1 222 ? 24.934 -11.583 -20.894 1.00 96.06 222 PHE A CA 1
ATOM 1814 C C . PHE A 1 222 ? 26.421 -11.403 -20.565 1.00 96.06 222 PHE A C 1
ATOM 1816 O O . PHE A 1 222 ? 27.097 -12.391 -20.307 1.00 96.06 222 PHE A O 1
ATOM 1823 N N . ARG A 1 223 ? 26.918 -10.159 -20.498 1.00 95.38 223 ARG A N 1
ATOM 1824 C CA . ARG A 1 223 ? 28.306 -9.871 -20.090 1.00 95.38 223 ARG A CA 1
ATOM 1825 C C . ARG A 1 223 ? 28.607 -10.403 -18.691 1.00 95.38 223 ARG A C 1
ATOM 1827 O O . ARG A 1 223 ? 29.598 -11.096 -18.516 1.00 95.38 223 ARG A O 1
ATOM 1834 N N . CYS A 1 224 ? 27.737 -10.123 -17.720 1.00 92.88 224 CYS A N 1
ATOM 1835 C CA . CYS A 1 224 ? 27.909 -10.617 -16.354 1.00 92.88 224 CYS A CA 1
ATOM 1836 C C . CYS A 1 224 ? 27.848 -12.147 -16.276 1.00 92.88 224 CYS A C 1
ATOM 1838 O O . CYS A 1 224 ? 28.588 -12.740 -15.504 1.00 92.88 224 CYS A O 1
ATOM 1840 N N . TRP A 1 225 ? 26.974 -12.785 -17.063 1.00 92.25 225 TRP A N 1
ATOM 1841 C CA . TRP A 1 225 ? 26.906 -14.245 -17.141 1.00 92.25 225 TRP A CA 1
ATOM 1842 C C . TRP A 1 225 ? 28.193 -14.837 -17.714 1.00 92.25 225 TRP A C 1
ATOM 1844 O O . TRP A 1 225 ? 28.748 -15.752 -17.121 1.00 92.25 225 TRP A O 1
ATOM 1854 N N . LYS A 1 226 ? 28.696 -14.276 -18.819 1.00 93.75 226 LYS A N 1
ATOM 1855 C CA . LYS A 1 226 ? 29.953 -14.716 -19.426 1.00 93.75 226 LYS A CA 1
ATOM 1856 C C . LYS A 1 226 ? 31.122 -14.580 -18.446 1.00 93.75 226 LYS A C 1
ATOM 1858 O O . LYS A 1 226 ? 31.826 -15.553 -18.233 1.00 93.75 226 LYS A O 1
ATOM 1863 N N . ALA A 1 227 ? 31.246 -13.428 -17.784 1.00 91.44 227 ALA A N 1
ATOM 1864 C CA . ALA A 1 227 ? 32.276 -13.205 -16.770 1.00 91.44 227 ALA A CA 1
ATOM 1865 C C . ALA A 1 227 ? 32.189 -14.209 -15.608 1.00 91.44 227 ALA A C 1
ATOM 1867 O O . ALA A 1 227 ? 33.214 -14.681 -15.135 1.00 91.44 227 ALA A O 1
ATOM 1868 N N . LEU A 1 228 ? 30.975 -14.573 -15.180 1.00 91.12 228 LEU A N 1
ATOM 1869 C CA . LEU A 1 228 ? 30.780 -15.597 -14.154 1.00 91.12 228 LEU A CA 1
ATOM 1870 C C . LEU A 1 228 ? 31.206 -16.993 -14.640 1.00 91.12 228 LEU A C 1
ATOM 1872 O O . LEU A 1 228 ? 31.797 -17.741 -13.873 1.00 91.12 228 LEU A O 1
ATOM 1876 N N . CYS A 1 229 ? 30.914 -17.357 -15.893 1.00 90.00 229 CYS A N 1
ATOM 1877 C CA . CYS A 1 229 ? 31.387 -18.617 -16.476 1.00 90.00 229 CYS A CA 1
ATOM 1878 C C . CYS A 1 229 ? 32.918 -18.655 -16.572 1.00 90.00 229 CYS A C 1
ATOM 1880 O O . CYS A 1 229 ? 33.520 -19.666 -16.225 1.00 90.00 229 CYS A O 1
ATOM 1882 N N . ASP A 1 230 ? 33.530 -17.552 -17.007 1.00 91.12 230 ASP A N 1
ATOM 1883 C CA . ASP A 1 230 ? 34.985 -17.418 -17.095 1.00 91.12 230 ASP A CA 1
ATOM 1884 C C . ASP A 1 230 ? 35.630 -17.520 -15.696 1.00 91.12 230 ASP A C 1
ATOM 1886 O O . ASP A 1 230 ? 36.635 -18.208 -15.535 1.00 91.12 230 ASP A O 1
ATOM 1890 N N . GLU A 1 231 ? 35.014 -16.921 -14.666 1.00 90.94 231 GLU A N 1
ATOM 1891 C CA . GLU A 1 231 ? 35.445 -17.042 -13.265 1.00 90.94 231 GLU A CA 1
ATOM 1892 C C . GLU A 1 231 ? 35.353 -18.484 -12.756 1.00 90.94 231 GLU A C 1
ATOM 1894 O O . GLU A 1 231 ? 36.303 -18.964 -12.156 1.00 90.94 231 GLU A O 1
ATOM 1899 N N . VAL A 1 232 ? 34.253 -19.199 -13.015 1.00 88.00 232 VAL A N 1
ATOM 1900 C CA . VAL A 1 232 ? 34.087 -20.600 -12.577 1.00 88.00 232 VAL A CA 1
ATOM 1901 C C . VAL A 1 232 ? 35.144 -21.520 -13.186 1.00 88.00 232 VAL A C 1
ATOM 1903 O O . VAL A 1 232 ? 35.603 -22.446 -12.522 1.00 88.00 232 VAL A O 1
ATOM 1906 N N . ASN A 1 233 ? 35.549 -21.259 -14.431 1.00 83.25 233 ASN A N 1
ATOM 1907 C CA . ASN A 1 233 ? 36.628 -22.010 -15.068 1.00 83.25 233 ASN A CA 1
ATOM 1908 C C . ASN A 1 233 ? 37.994 -21.750 -14.406 1.00 83.25 233 ASN A C 1
ATOM 1910 O O . ASN A 1 233 ? 38.856 -22.623 -14.452 1.00 83.25 233 ASN A O 1
ATOM 1914 N N . ALA A 1 234 ? 38.198 -20.572 -13.808 1.00 87.44 234 ALA A N 1
ATOM 1915 C CA . ALA A 1 234 ? 39.444 -20.190 -13.142 1.00 87.44 234 ALA A CA 1
ATOM 1916 C C . ALA A 1 234 ? 39.470 -20.561 -11.646 1.00 87.44 234 ALA A C 1
ATOM 1918 O O . ALA A 1 234 ? 40.493 -21.021 -11.144 1.00 87.44 234 ALA A O 1
ATOM 1919 N N . ASP A 1 235 ? 38.353 -20.374 -10.941 1.00 87.81 235 ASP A N 1
ATOM 1920 C CA . ASP A 1 235 ? 38.152 -20.716 -9.533 1.00 87.81 235 ASP A CA 1
ATOM 1921 C C . ASP A 1 235 ? 36.819 -21.470 -9.355 1.00 87.81 235 ASP A C 1
ATOM 1923 O O . ASP A 1 235 ? 35.751 -20.858 -9.191 1.00 87.81 235 ASP A O 1
ATOM 1927 N N . PRO A 1 236 ? 36.866 -22.815 -9.329 1.00 81.75 236 PRO A N 1
ATOM 1928 C CA . PRO A 1 236 ? 35.688 -23.650 -9.115 1.00 81.75 236 PRO A CA 1
ATOM 1929 C C . PRO A 1 236 ? 34.975 -23.410 -7.776 1.00 81.75 236 PRO A C 1
ATOM 1931 O O . PRO A 1 236 ? 33.804 -23.768 -7.656 1.00 81.75 236 PRO A O 1
ATOM 1934 N N . TRP A 1 237 ? 35.637 -22.800 -6.782 1.00 83.88 237 TRP A N 1
ATOM 1935 C CA . TRP A 1 237 ? 35.095 -22.533 -5.441 1.00 83.88 237 TRP A CA 1
ATOM 1936 C C . TRP A 1 237 ? 34.733 -21.050 -5.211 1.00 83.88 237 TRP A C 1
ATOM 1938 O O . TRP A 1 237 ? 34.355 -20.660 -4.098 1.00 83.88 237 TRP A O 1
ATOM 1948 N N . GLY A 1 238 ? 34.790 -20.232 -6.267 1.00 83.69 238 GLY A N 1
ATOM 1949 C CA . GLY A 1 238 ? 34.573 -18.785 -6.248 1.00 83.69 238 GLY A CA 1
ATOM 1950 C C . GLY A 1 238 ? 33.105 -18.338 -6.170 1.00 83.69 238 GLY A C 1
ATOM 1951 O O . GLY A 1 238 ? 32.251 -18.939 -5.504 1.00 83.69 238 GLY A O 1
ATOM 1952 N N . LEU A 1 239 ? 32.768 -17.226 -6.834 1.00 83.38 239 LEU A N 1
ATOM 1953 C CA . LEU A 1 239 ? 31.421 -16.642 -6.792 1.00 83.38 239 LEU A CA 1
ATOM 1954 C C . LEU A 1 239 ? 30.350 -17.586 -7.356 1.00 83.38 239 LEU A C 1
ATOM 1956 O O . LEU A 1 239 ? 29.247 -17.653 -6.806 1.00 83.38 239 LEU A O 1
ATOM 1960 N N . GLY A 1 240 ? 30.663 -18.336 -8.417 1.00 82.38 240 GLY A N 1
ATOM 1961 C CA . GLY A 1 240 ? 29.732 -19.291 -9.026 1.00 82.38 240 GLY A CA 1
ATOM 1962 C C . GLY A 1 240 ? 29.300 -20.398 -8.061 1.00 82.38 240 GLY A C 1
ATOM 1963 O O . GLY A 1 240 ? 28.101 -20.654 -7.918 1.00 82.38 240 GLY A O 1
ATOM 1964 N N . TYR A 1 241 ? 30.249 -20.971 -7.315 1.00 80.69 241 TYR A N 1
ATOM 1965 C CA . TYR A 1 241 ? 29.978 -21.965 -6.274 1.00 80.69 241 TYR A CA 1
ATOM 1966 C C . TYR A 1 241 ? 29.107 -21.402 -5.143 1.00 80.69 241 TYR A C 1
ATOM 1968 O O . TYR A 1 241 ? 28.127 -22.028 -4.730 1.00 80.69 241 TYR A O 1
ATOM 1976 N N . LYS A 1 242 ? 29.391 -20.175 -4.683 1.00 82.81 242 LYS A N 1
ATOM 1977 C CA . LYS A 1 242 ? 28.578 -19.486 -3.662 1.00 82.81 242 LYS A CA 1
ATOM 1978 C C . LYS A 1 242 ? 27.141 -19.242 -4.133 1.00 82.81 242 LYS A C 1
ATOM 1980 O O . LYS A 1 242 ? 26.204 -19.417 -3.357 1.00 82.81 242 LYS A O 1
ATOM 1985 N N . ILE A 1 243 ? 26.949 -18.859 -5.399 1.00 83.44 243 ILE A N 1
ATOM 1986 C CA . ILE A 1 243 ? 25.614 -18.656 -5.990 1.00 83.44 243 ILE A CA 1
ATOM 1987 C C . ILE A 1 243 ? 24.833 -19.975 -6.050 1.00 83.44 243 ILE A C 1
ATOM 1989 O O . ILE A 1 243 ? 23.633 -19.981 -5.764 1.00 83.44 243 ILE A O 1
ATOM 1993 N N . ALA A 1 244 ? 25.489 -21.076 -6.427 1.00 79.06 244 ALA A N 1
ATOM 1994 C CA . ALA A 1 244 ? 24.860 -22.391 -6.505 1.00 79.06 244 ALA A CA 1
ATOM 1995 C C . ALA A 1 244 ? 24.465 -22.912 -5.112 1.00 79.06 244 ALA A C 1
ATOM 1997 O O . ALA A 1 244 ? 23.308 -23.258 -4.883 1.00 79.06 244 ALA A O 1
ATOM 1998 N N . THR A 1 245 ? 25.390 -22.885 -4.152 1.00 77.44 245 THR A N 1
ATOM 1999 C CA . THR A 1 245 ? 25.180 -23.431 -2.800 1.00 77.44 245 THR A CA 1
ATOM 2000 C C . THR A 1 245 ? 24.181 -22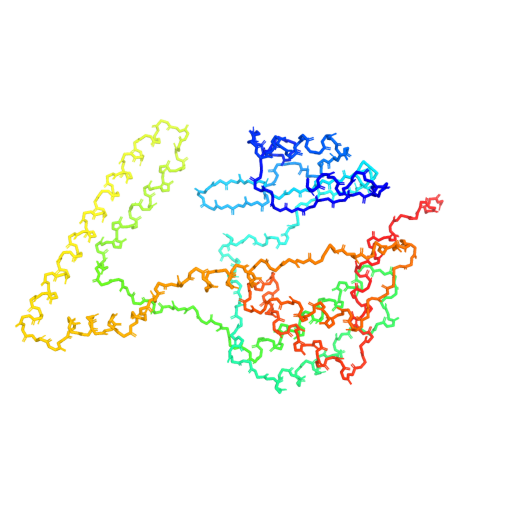.634 -1.963 1.00 77.44 245 THR A C 1
ATOM 2002 O O . THR A 1 245 ? 23.371 -23.233 -1.257 1.00 77.44 245 THR A O 1
ATOM 2005 N N . GLN A 1 246 ? 24.121 -21.303 -2.111 1.00 71.56 246 GLN A N 1
ATOM 2006 C CA . GLN A 1 246 ? 23.077 -20.486 -1.471 1.00 71.56 246 GLN A CA 1
ATOM 2007 C C . GLN A 1 246 ? 21.653 -20.868 -1.901 1.00 71.56 246 GLN A C 1
ATOM 2009 O O . GLN A 1 246 ? 20.706 -20.620 -1.157 1.00 71.56 246 GLN A O 1
ATOM 2014 N N . LYS A 1 247 ? 21.480 -21.457 -3.091 1.00 61.94 247 LYS A N 1
ATOM 2015 C CA . LYS A 1 247 ? 20.172 -21.910 -3.589 1.00 61.94 247 LYS A CA 1
ATOM 2016 C C . LYS A 1 247 ? 19.824 -23.340 -3.184 1.00 61.94 247 LYS A C 1
ATOM 2018 O O . LYS A 1 247 ? 18.644 -23.675 -3.162 1.00 61.94 247 LYS A O 1
ATOM 2023 N N . ILE A 1 248 ? 20.820 -24.160 -2.858 1.00 62.97 248 ILE A N 1
ATOM 2024 C CA . ILE A 1 248 ? 20.629 -25.555 -2.438 1.00 62.97 248 ILE A CA 1
ATOM 2025 C C . ILE A 1 248 ? 20.124 -25.620 -0.984 1.00 62.97 248 ILE A C 1
ATOM 2027 O O . ILE A 1 248 ? 19.333 -26.492 -0.650 1.00 62.97 248 ILE A O 1
ATOM 2031 N N . GLY A 1 249 ? 20.467 -24.638 -0.140 1.00 54.84 249 GLY A N 1
ATOM 2032 C CA . GLY A 1 249 ? 20.032 -24.574 1.265 1.00 54.84 249 GLY A CA 1
ATOM 2033 C C . GLY A 1 249 ? 18.576 -24.153 1.526 1.00 54.84 249 GLY A C 1
ATOM 2034 O O . GLY A 1 249 ? 18.219 -23.948 2.682 1.00 54.84 249 GLY A O 1
ATOM 2035 N N . ALA A 1 250 ? 17.737 -23.974 0.499 1.00 52.44 250 ALA A N 1
ATOM 2036 C CA . ALA A 1 250 ? 16.376 -23.442 0.667 1.00 52.44 250 ALA A CA 1
ATOM 2037 C C . ALA A 1 250 ? 15.306 -24.124 -0.200 1.00 52.44 250 ALA A C 1
ATOM 2039 O O . ALA A 1 250 ? 14.207 -23.588 -0.345 1.00 52.44 250 ALA A O 1
ATOM 2040 N N . LEU A 1 251 ? 15.594 -25.299 -0.764 1.00 45.53 251 LEU A N 1
ATOM 2041 C CA . LEU A 1 251 ? 14.563 -26.143 -1.361 1.00 45.53 251 LEU A CA 1
ATOM 2042 C C . LEU A 1 251 ? 14.190 -27.236 -0.356 1.00 45.53 251 LEU A C 1
ATOM 2044 O O . LEU A 1 251 ? 14.537 -28.402 -0.512 1.00 45.53 251 LEU A O 1
ATOM 2048 N N . GLY A 1 252 ? 13.493 -26.838 0.712 1.00 48.28 252 GLY A N 1
ATOM 2049 C CA . GLY A 1 252 ? 12.658 -27.793 1.427 1.00 48.28 252 GLY A CA 1
ATOM 2050 C C . GLY A 1 252 ? 11.686 -28.356 0.399 1.00 48.28 252 GLY A C 1
ATOM 2051 O O . GLY A 1 252 ? 10.871 -27.608 -0.140 1.00 48.28 252 GLY A O 1
ATOM 2052 N N . SER A 1 253 ? 11.859 -29.629 0.046 1.00 46.94 253 SER A N 1
ATOM 2053 C CA . SER A 1 253 ? 10.924 -30.350 -0.807 1.00 46.94 253 SER A CA 1
ATOM 2054 C C . SER A 1 253 ? 9.531 -30.144 -0.221 1.00 46.94 253 SER A C 1
ATOM 2056 O O . SER A 1 253 ? 9.263 -30.577 0.900 1.00 46.94 253 SER A O 1
ATOM 2058 N N . VAL A 1 254 ? 8.661 -29.428 -0.934 1.00 48.94 254 VAL A N 1
ATOM 2059 C CA . VAL A 1 254 ? 7.235 -29.466 -0.625 1.00 48.94 254 VAL A CA 1
ATOM 2060 C C . VAL A 1 254 ? 6.811 -30.851 -1.070 1.00 48.94 254 VAL A C 1
ATOM 2062 O O . VAL A 1 254 ? 6.568 -31.082 -2.255 1.00 48.94 254 VAL A O 1
ATOM 2065 N N . GLY A 1 255 ? 6.838 -31.794 -0.129 1.00 61.34 255 GLY A N 1
ATOM 2066 C CA . GLY A 1 255 ? 6.256 -33.106 -0.338 1.00 61.34 255 GLY A CA 1
ATOM 2067 C C . GLY A 1 255 ? 4.844 -32.910 -0.872 1.00 61.34 255 GLY A C 1
ATOM 2068 O O . GLY A 1 255 ? 4.111 -32.043 -0.394 1.00 61.34 255 GLY A O 1
ATOM 2069 N N . THR A 1 256 ? 4.489 -33.659 -1.911 1.00 59.44 256 THR A N 1
ATOM 2070 C CA . THR A 1 256 ? 3.112 -33.754 -2.392 1.00 59.44 256 THR A CA 1
ATOM 2071 C C . THR A 1 256 ? 2.214 -34.060 -1.198 1.00 59.44 256 THR A C 1
ATOM 2073 O O . THR A 1 256 ? 2.251 -35.174 -0.680 1.00 59.44 256 THR A O 1
ATOM 2076 N N . MET A 1 257 ? 1.460 -33.054 -0.741 1.00 61.66 257 MET A N 1
ATOM 2077 C CA . MET A 1 257 ? 0.484 -33.221 0.331 1.00 61.66 257 MET A CA 1
ATOM 2078 C C . MET A 1 257 ? -0.531 -34.267 -0.110 1.00 61.66 257 MET A C 1
ATOM 2080 O O . MET A 1 257 ? -1.100 -34.194 -1.202 1.00 61.66 257 MET A O 1
ATOM 2084 N N . THR A 1 258 ? -0.754 -35.248 0.748 1.00 79.12 258 THR A N 1
ATOM 2085 C CA . THR A 1 258 ? -1.791 -36.252 0.550 1.00 79.12 258 THR A CA 1
ATOM 2086 C C . THR A 1 258 ? -3.171 -35.589 0.566 1.00 79.12 258 THR A C 1
ATOM 2088 O O . THR A 1 258 ? -3.373 -34.535 1.175 1.00 79.12 258 THR A O 1
ATOM 2091 N N . ALA A 1 259 ? -4.165 -36.216 -0.069 1.00 71.38 259 ALA A N 1
ATOM 2092 C CA . ALA A 1 259 ? -5.541 -35.705 -0.080 1.00 71.38 259 ALA A CA 1
ATOM 2093 C C . ALA A 1 259 ? -6.096 -35.457 1.337 1.00 71.38 259 ALA A C 1
ATOM 2095 O O . ALA A 1 259 ? -6.857 -34.519 1.559 1.00 71.38 259 ALA A O 1
ATOM 2096 N N . ARG A 1 260 ? -5.650 -36.253 2.317 1.00 76.94 260 ARG A N 1
ATOM 2097 C CA . ARG A 1 260 ? -6.036 -36.121 3.725 1.00 76.94 260 ARG A CA 1
ATOM 2098 C C . ARG A 1 260 ? -5.431 -34.884 4.391 1.00 76.94 260 ARG A C 1
ATOM 2100 O O . ARG A 1 260 ? -6.100 -34.238 5.189 1.00 76.94 260 ARG A O 1
ATOM 2107 N N . GLU A 1 261 ? -4.192 -34.535 4.055 1.00 75.88 261 GLU A N 1
ATOM 2108 C CA . GLU A 1 261 ? -3.543 -33.310 4.538 1.00 75.88 261 GLU A CA 1
ATOM 2109 C C . GLU A 1 261 ? -4.152 -32.066 3.890 1.00 75.88 261 GLU A C 1
ATOM 2111 O O . GLU A 1 261 ? -4.343 -31.063 4.572 1.00 75.88 261 GLU A O 1
ATOM 2116 N N . MET A 1 262 ? -4.516 -32.136 2.602 1.00 74.88 262 MET A N 1
ATOM 2117 C CA . MET A 1 262 ? -5.263 -31.056 1.948 1.00 74.88 262 MET A CA 1
ATOM 2118 C C . MET A 1 262 ? -6.621 -30.839 2.611 1.00 74.88 262 MET A C 1
ATOM 2120 O O . MET A 1 262 ? -6.965 -29.695 2.888 1.00 74.88 262 MET A O 1
ATOM 2124 N N . GLN A 1 263 ? -7.354 -31.913 2.922 1.00 75.94 263 GLN A N 1
ATOM 2125 C CA . GLN A 1 263 ? -8.632 -31.799 3.623 1.00 75.94 263 GLN A CA 1
ATOM 2126 C C . GLN A 1 263 ? -8.453 -31.151 4.998 1.00 75.94 263 GLN A C 1
ATOM 2128 O O . GLN A 1 263 ? -9.168 -30.218 5.331 1.00 75.94 263 GLN A O 1
ATOM 2133 N N . LYS A 1 264 ? -7.419 -31.553 5.745 1.00 83.75 264 LYS A N 1
ATOM 2134 C CA . LYS A 1 264 ? -7.110 -30.971 7.055 1.00 83.75 264 LYS A CA 1
ATOM 2135 C C . LYS A 1 264 ? -6.796 -29.472 6.974 1.00 83.75 264 LYS A C 1
ATOM 2137 O O . LYS A 1 264 ? -7.246 -28.710 7.818 1.00 83.75 264 LYS A O 1
ATOM 2142 N N . VAL A 1 265 ? -6.066 -29.045 5.941 1.00 78.00 265 VAL A N 1
ATOM 2143 C CA . VAL A 1 265 ? -5.789 -27.622 5.686 1.00 78.00 265 VAL A CA 1
ATOM 2144 C C . VAL A 1 265 ? -7.051 -26.864 5.278 1.00 78.00 265 VAL A C 1
ATOM 2146 O O . VAL A 1 265 ? -7.225 -25.722 5.690 1.00 78.00 265 VAL A O 1
ATOM 2149 N N . VAL A 1 266 ? -7.938 -27.472 4.487 1.00 78.56 266 VAL A N 1
ATOM 2150 C CA . VAL A 1 266 ? -9.224 -26.862 4.118 1.00 78.56 266 VAL A CA 1
ATOM 2151 C C . VAL A 1 266 ? -10.117 -26.700 5.344 1.00 78.56 266 VAL A C 1
ATOM 2153 O O . VAL A 1 266 ? -10.646 -25.612 5.540 1.00 78.56 266 VAL A O 1
ATOM 2156 N N . ASP A 1 267 ? -10.222 -27.719 6.194 1.00 78.69 267 ASP A N 1
ATOM 2157 C CA . ASP A 1 267 ? -11.042 -27.678 7.409 1.00 78.69 267 ASP A CA 1
ATOM 2158 C C . ASP A 1 267 ? -10.504 -26.648 8.425 1.00 78.69 267 ASP A C 1
ATOM 2160 O O . ASP A 1 267 ? -11.274 -26.015 9.145 1.00 78.69 267 ASP A O 1
ATOM 2164 N N . GLU A 1 268 ? -9.185 -26.432 8.460 1.00 75.81 268 GLU A N 1
ATOM 2165 C CA . GLU A 1 268 ? -8.537 -25.437 9.326 1.00 75.81 268 GLU A CA 1
ATOM 2166 C C . GLU A 1 268 ? -8.618 -24.005 8.759 1.00 75.81 268 GLU A C 1
ATOM 2168 O O . GLU A 1 268 ? -8.738 -23.039 9.514 1.00 75.81 268 GLU A O 1
ATOM 2173 N N . LEU A 1 269 ? -8.580 -23.844 7.430 1.00 66.00 269 LEU A N 1
ATOM 2174 C CA . LEU A 1 269 ? -8.709 -22.540 6.762 1.00 66.00 269 LEU A CA 1
ATOM 2175 C C . LEU A 1 269 ? -10.163 -22.083 6.602 1.00 66.00 269 LEU A C 1
ATOM 2177 O O . LEU A 1 269 ? -10.416 -20.878 6.554 1.00 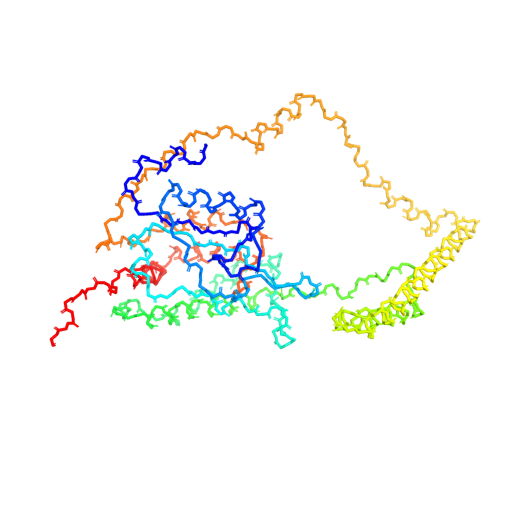66.00 269 LEU A O 1
ATOM 2181 N N . PHE A 1 270 ? -11.097 -23.027 6.508 1.00 68.12 270 PHE A N 1
ATOM 2182 C CA . PHE A 1 270 ? -12.530 -22.790 6.350 1.00 68.12 270 PHE A CA 1
ATOM 2183 C C . PHE A 1 270 ? -13.327 -23.587 7.391 1.00 68.12 270 PHE A C 1
ATOM 2185 O O . PHE A 1 270 ? -14.130 -24.449 7.022 1.00 68.12 270 PHE A O 1
ATOM 2192 N N . PRO A 1 271 ? -13.129 -23.314 8.694 1.00 74.50 271 PRO A N 1
ATOM 2193 C CA . PRO A 1 271 ? -13.901 -23.984 9.723 1.00 74.50 271 PRO A CA 1
ATOM 2194 C C . PRO A 1 271 ? -15.386 -23.679 9.525 1.00 74.50 271 PRO A C 1
ATOM 2196 O O . PRO A 1 271 ? -15.783 -22.546 9.242 1.00 74.50 271 PRO A O 1
ATOM 2199 N N . THR A 1 272 ? -16.222 -24.708 9.656 1.00 67.75 272 THR A N 1
ATOM 2200 C CA . THR A 1 272 ? -17.674 -24.543 9.630 1.00 67.75 272 THR A CA 1
ATOM 2201 C C . THR A 1 272 ? -18.075 -23.789 10.891 1.00 67.75 272 THR A C 1
ATOM 2203 O O . THR A 1 272 ? -18.166 -24.359 11.976 1.00 67.75 272 THR A O 1
ATOM 2206 N N . HIS A 1 273 ? -18.234 -22.475 10.770 1.00 60.16 273 HIS A N 1
ATOM 2207 C CA . HIS A 1 273 ? -18.677 -21.654 11.882 1.00 60.16 273 HIS A CA 1
ATOM 2208 C C . HIS A 1 273 ? -20.168 -21.910 12.136 1.00 60.16 273 HIS A C 1
ATOM 2210 O O . HIS A 1 273 ? -20.938 -21.956 11.170 1.00 60.16 273 HIS A O 1
ATOM 2216 N N . PRO A 1 274 ? -20.598 -22.066 13.402 1.00 69.19 274 PRO A N 1
ATOM 2217 C CA . PRO A 1 274 ? -22.016 -21.999 13.720 1.00 69.19 274 PRO A CA 1
ATOM 2218 C C . PRO A 1 274 ? -22.572 -20.666 13.209 1.00 69.19 274 PRO A C 1
ATOM 2220 O O . PRO A 1 274 ? -21.855 -19.659 13.184 1.00 69.19 274 PRO A O 1
ATOM 2223 N N . LEU A 1 275 ? -23.834 -20.673 12.770 1.00 58.97 275 LEU A N 1
ATOM 2224 C CA . LEU A 1 275 ? -24.535 -19.444 12.410 1.00 58.97 275 LEU A CA 1
ATOM 2225 C C . LEU A 1 275 ? -24.360 -18.454 13.555 1.00 58.97 275 LEU A C 1
ATOM 2227 O O . LEU A 1 275 ? -24.574 -18.787 14.720 1.00 58.97 275 LEU A O 1
ATOM 2231 N N . ARG A 1 276 ? -23.875 -17.269 13.205 1.00 48.88 276 ARG A N 1
ATOM 2232 C CA . ARG A 1 276 ? -23.528 -16.234 14.158 1.00 48.88 276 ARG A CA 1
ATOM 2233 C C . ARG A 1 276 ? -24.820 -15.727 14.794 1.00 48.88 276 ARG A C 1
ATOM 2235 O O . ARG A 1 276 ? -25.482 -14.867 14.235 1.00 48.88 276 ARG A O 1
ATOM 2242 N N . THR A 1 277 ? -25.184 -16.288 15.941 1.00 52.31 277 THR A N 1
ATOM 2243 C CA . THR A 1 277 ? -26.199 -15.744 16.847 1.00 52.31 277 THR A CA 1
ATOM 2244 C C . THR A 1 277 ? -25.571 -14.596 17.628 1.00 52.31 277 THR A C 1
ATOM 2246 O O . THR A 1 277 ? -25.480 -14.649 18.854 1.00 52.31 277 THR A O 1
ATOM 2249 N N . ASP A 1 278 ? -25.044 -13.590 16.926 1.00 49.16 278 ASP A N 1
ATOM 2250 C CA . ASP A 1 278 ? -24.865 -12.303 17.582 1.00 49.16 278 ASP A CA 1
ATOM 2251 C C . ASP A 1 278 ? -26.297 -11.875 17.909 1.00 49.16 278 ASP A C 1
ATOM 2253 O O . ASP A 1 278 ? -27.093 -11.658 16.997 1.00 49.16 278 ASP A O 1
ATOM 2257 N N . ALA A 1 279 ? -26.667 -11.896 19.191 1.00 52.25 279 ALA A N 1
ATOM 2258 C CA . ALA A 1 279 ? -27.931 -11.317 19.606 1.00 52.25 279 ALA A CA 1
ATOM 2259 C C . ALA A 1 279 ? -27.929 -9.879 19.083 1.00 52.25 279 ALA A C 1
ATOM 2261 O O . ALA A 1 279 ? -26.974 -9.143 19.339 1.00 52.25 279 ALA A O 1
ATOM 2262 N N . GLU A 1 280 ? -28.939 -9.517 18.298 1.00 49.34 280 GLU A N 1
ATOM 2263 C CA . GLU A 1 280 ? -29.171 -8.128 17.933 1.00 49.34 280 GLU A CA 1
ATOM 2264 C C . GLU A 1 280 ? -29.337 -7.365 19.245 1.00 49.34 280 GLU A C 1
ATOM 2266 O O . GLU A 1 280 ? -30.344 -7.492 19.941 1.00 49.34 280 GLU A O 1
ATOM 2271 N N . THR A 1 281 ? -28.289 -6.661 19.662 1.00 54.16 281 THR A N 1
ATOM 2272 C CA . THR A 1 281 ? -28.377 -5.801 20.829 1.00 54.16 281 THR A CA 1
ATOM 2273 C C . THR A 1 281 ? -29.209 -4.607 20.392 1.00 54.16 281 THR A C 1
ATOM 2275 O O . THR A 1 281 ? -28.710 -3.738 19.679 1.00 54.16 281 THR A O 1
ATOM 2278 N N . GLU A 1 282 ? -30.483 -4.571 20.780 1.00 50.06 282 GLU A N 1
ATOM 2279 C CA . GLU A 1 282 ? -31.273 -3.344 20.719 1.00 50.06 282 GLU A CA 1
ATOM 2280 C C . GLU A 1 282 ? -30.601 -2.325 21.644 1.00 50.06 282 GLU A C 1
ATOM 2282 O O . GLU A 1 282 ? -30.708 -2.388 22.870 1.00 50.06 282 GLU A O 1
ATOM 2287 N N . ILE A 1 283 ? -29.813 -1.425 21.057 1.00 53.44 283 ILE A N 1
ATOM 2288 C CA . ILE A 1 283 ? -29.236 -0.298 21.779 1.00 53.44 283 ILE A CA 1
ATOM 2289 C C . ILE A 1 283 ? -30.291 0.802 21.752 1.00 53.44 283 ILE A C 1
ATOM 2291 O O . ILE A 1 283 ? -30.533 1.409 20.711 1.00 53.44 283 ILE A O 1
ATOM 2295 N N . ASP A 1 284 ? -30.910 1.063 22.900 1.00 50.06 284 ASP A N 1
ATOM 2296 C CA . ASP A 1 284 ? -31.706 2.270 23.101 1.00 50.06 284 ASP A CA 1
ATOM 2297 C C . ASP A 1 284 ? -30.791 3.493 22.913 1.00 50.06 284 ASP A C 1
ATOM 2299 O O . ASP A 1 284 ? -29.884 3.750 23.711 1.00 50.06 284 ASP A O 1
ATOM 2303 N N . GLY A 1 285 ? -31.004 4.233 21.821 1.00 51.44 285 GLY A N 1
ATOM 2304 C CA . GLY A 1 285 ? -30.200 5.398 21.443 1.00 51.44 285 GLY A CA 1
ATOM 2305 C C . GLY A 1 285 ? -30.216 6.528 22.477 1.00 51.44 285 GLY A C 1
ATOM 2306 O O . GLY A 1 285 ? -29.363 7.413 22.418 1.00 51.44 285 GLY A O 1
ATOM 2307 N N . SER A 1 286 ? -31.137 6.490 23.447 1.00 52.66 286 SER A N 1
ATOM 2308 C CA . SER A 1 286 ? -31.196 7.455 24.546 1.00 52.66 286 SER A CA 1
ATOM 2309 C C . SER A 1 286 ? -30.186 7.175 25.668 1.00 52.66 286 SER A C 1
ATOM 2311 O O . SER A 1 286 ? -29.871 8.080 26.445 1.00 52.66 286 SER A O 1
ATOM 2313 N N . ASN A 1 287 ? -29.631 5.957 25.748 1.00 48.97 287 ASN A N 1
ATOM 2314 C CA . ASN A 1 287 ? -28.716 5.568 26.819 1.00 48.97 287 ASN A CA 1
ATOM 2315 C C . ASN A 1 287 ? -27.653 4.566 26.341 1.00 48.97 287 ASN A C 1
ATOM 2317 O O . ASN A 1 287 ? -27.690 3.380 26.667 1.00 48.97 287 ASN A O 1
ATOM 2321 N N . ILE A 1 288 ? -26.672 5.057 25.579 1.00 55.66 288 ILE A N 1
ATOM 2322 C CA . ILE A 1 288 ? -25.521 4.247 25.162 1.00 55.66 288 ILE A CA 1
ATOM 2323 C C . ILE A 1 288 ? -24.637 3.981 26.390 1.00 55.66 288 ILE A C 1
ATOM 2325 O O . ILE A 1 288 ? -24.061 4.928 26.944 1.00 55.66 288 ILE A O 1
ATOM 2329 N N . PRO A 1 289 ? -24.469 2.721 26.822 1.00 59.94 289 PRO A N 1
ATOM 2330 C CA . PRO A 1 289 ? -23.585 2.417 27.933 1.00 59.94 289 PRO A CA 1
ATOM 2331 C C . PRO A 1 289 ? -22.131 2.738 27.567 1.00 59.94 289 PRO A C 1
ATOM 2333 O O . PRO A 1 289 ? -21.687 2.560 26.430 1.00 59.94 289 PRO A O 1
ATOM 2336 N N . ALA A 1 290 ? -21.357 3.200 28.551 1.00 60.91 290 ALA A N 1
ATOM 2337 C CA . ALA A 1 290 ? -19.912 3.287 28.391 1.00 60.91 290 ALA A CA 1
ATOM 2338 C C . ALA A 1 290 ? -19.339 1.883 28.148 1.00 60.91 290 ALA A C 1
ATOM 2340 O O . ALA A 1 290 ? -19.724 0.938 28.838 1.00 60.91 290 ALA A O 1
ATOM 2341 N N . PHE A 1 291 ? -18.408 1.750 27.202 1.00 60.38 291 PHE A N 1
ATOM 2342 C CA . PHE A 1 291 ? -17.757 0.466 26.964 1.00 60.38 291 PHE A CA 1
ATOM 2343 C C . PHE A 1 291 ? -16.954 0.044 28.201 1.00 60.38 291 PHE A C 1
ATOM 2345 O O . PHE A 1 291 ? -16.339 0.857 28.900 1.00 60.38 291 PHE A O 1
ATOM 2352 N N . SER A 1 292 ? -16.969 -1.250 28.476 1.00 71.44 292 SER A N 1
ATOM 2353 C CA . SER A 1 292 ? -16.291 -1.860 29.610 1.00 71.44 292 SER A CA 1
ATOM 2354 C C . SER A 1 292 ? -14.807 -2.107 29.326 1.00 71.44 292 SER A C 1
ATOM 2356 O O . SER A 1 292 ? -14.359 -2.207 28.181 1.00 71.44 292 SER A O 1
ATOM 2358 N N . MET A 1 293 ? -14.024 -2.293 30.393 1.00 67.06 293 MET A N 1
ATOM 2359 C CA . MET A 1 293 ? -12.633 -2.745 30.258 1.00 67.06 293 MET A CA 1
ATOM 2360 C C . MET A 1 293 ? -12.529 -4.113 29.575 1.00 67.06 293 MET A C 1
ATOM 2362 O O . MET A 1 293 ? -11.598 -4.335 28.807 1.00 67.06 293 MET A O 1
ATOM 2366 N N . GLY A 1 294 ? -13.504 -5.002 29.794 1.00 70.69 294 GLY A N 1
ATOM 2367 C CA . GLY A 1 294 ? -13.561 -6.295 29.111 1.00 70.69 294 GLY A CA 1
ATOM 2368 C C . GLY A 1 294 ? -13.727 -6.145 27.597 1.00 70.69 294 GLY A C 1
ATOM 2369 O O . GLY A 1 294 ? -13.011 -6.786 26.833 1.00 70.69 294 GLY A O 1
ATOM 2370 N N . GLU A 1 295 ? -14.605 -5.245 27.148 1.00 71.12 295 GLU A N 1
ATOM 2371 C CA . GLU A 1 295 ? -14.783 -4.948 25.718 1.00 71.12 295 GLU A CA 1
ATOM 2372 C C . GLU A 1 295 ? -13.527 -4.328 25.104 1.00 71.12 295 GLU A C 1
ATOM 2374 O O . GLU A 1 295 ? -13.138 -4.694 23.993 1.00 71.12 295 GLU A O 1
ATOM 2379 N N . LEU A 1 296 ? -12.843 -3.443 25.837 1.00 72.12 296 LEU A N 1
ATOM 2380 C CA . LEU A 1 296 ? -11.578 -2.865 25.387 1.00 72.12 296 LEU A CA 1
ATOM 2381 C C . LEU A 1 296 ? -10.486 -3.939 25.232 1.00 72.12 296 LEU A C 1
ATOM 2383 O O . LEU A 1 296 ? -9.743 -3.927 24.250 1.00 72.12 296 LEU A O 1
ATOM 2387 N N . GLU A 1 297 ? -10.407 -4.896 26.156 1.00 70.56 297 GLU A N 1
ATOM 2388 C CA . GLU A 1 297 ? -9.468 -6.024 26.095 1.00 70.56 297 GLU A CA 1
ATOM 2389 C C . GLU A 1 297 ? -9.760 -6.961 24.919 1.00 70.56 297 GLU A C 1
ATOM 2391 O O . GLU A 1 297 ? -8.842 -7.370 24.196 1.00 70.56 297 GLU A O 1
ATOM 2396 N N . VAL A 1 298 ? -11.035 -7.261 24.668 1.00 76.69 298 VAL A N 1
ATOM 2397 C CA . VAL A 1 298 ? -11.460 -8.034 23.493 1.00 76.69 298 VAL A CA 1
ATOM 2398 C C . VAL A 1 298 ? -11.101 -7.286 22.205 1.00 76.69 298 VAL A C 1
ATOM 2400 O O . VAL A 1 298 ? -10.497 -7.863 21.298 1.00 76.69 298 VAL A O 1
ATOM 2403 N N . ALA A 1 299 ? -11.379 -5.983 22.133 1.00 75.31 299 ALA A N 1
ATOM 2404 C CA . ALA A 1 299 ? -11.052 -5.167 20.968 1.00 75.31 299 ALA A CA 1
ATOM 2405 C C . ALA A 1 299 ? -9.542 -5.158 20.692 1.00 75.31 299 ALA A C 1
ATOM 2407 O O . ALA A 1 299 ? -9.108 -5.383 19.561 1.00 75.31 299 ALA A O 1
ATOM 2408 N N . VAL A 1 300 ? -8.728 -4.970 21.728 1.00 74.25 300 VAL A N 1
ATOM 2409 C CA . VAL A 1 300 ? -7.266 -4.944 21.640 1.00 74.25 300 VAL A CA 1
ATOM 2410 C C . VAL A 1 300 ? -6.678 -6.304 21.271 1.00 74.25 300 VAL A C 1
ATOM 2412 O O . VAL A 1 300 ? -5.772 -6.365 20.440 1.00 74.25 300 VAL A O 1
ATOM 2415 N N . SER A 1 301 ? -7.176 -7.392 21.858 1.00 74.31 301 SER A N 1
ATOM 2416 C CA . SER A 1 301 ? -6.708 -8.751 21.553 1.00 74.31 301 SER A CA 1
ATOM 2417 C C . SER A 1 301 ? -7.092 -9.198 20.139 1.00 74.31 301 SER A C 1
ATOM 2419 O O . SER A 1 301 ? -6.363 -9.971 19.517 1.00 74.31 301 SER A O 1
ATOM 2421 N N . SER A 1 302 ? -8.177 -8.648 19.581 1.00 78.38 302 SER A N 1
ATOM 2422 C CA . SER A 1 302 ? -8.575 -8.875 18.188 1.00 78.38 302 SER A CA 1
ATOM 2423 C C . SER A 1 302 ? -7.672 -8.166 17.161 1.00 78.38 302 SER A C 1
ATOM 2425 O O . SER A 1 302 ? -7.698 -8.497 15.966 1.00 78.38 302 SER A O 1
ATOM 2427 N N . LEU A 1 303 ? -6.850 -7.194 17.589 1.00 77.06 303 LEU A N 1
ATOM 2428 C CA . LEU A 1 303 ? -5.978 -6.451 16.684 1.00 77.06 303 LEU A CA 1
ATOM 2429 C C . LEU A 1 303 ? -4.896 -7.361 16.097 1.00 77.06 303 LEU A C 1
ATOM 2431 O O . LEU A 1 303 ? -4.094 -7.993 16.781 1.00 77.06 303 LEU A O 1
ATOM 2435 N N . LYS A 1 304 ? -4.818 -7.381 14.766 1.00 77.94 304 LYS A N 1
ATOM 2436 C CA . LYS A 1 304 ? -3.808 -8.170 14.056 1.00 77.94 304 LYS A CA 1
ATOM 2437 C C . LYS A 1 304 ? -2.432 -7.509 14.173 1.00 77.94 304 LYS A C 1
ATOM 2439 O O . LYS A 1 304 ? -2.172 -6.476 13.550 1.00 77.94 304 LYS A O 1
ATOM 2444 N N . ASN A 1 305 ? -1.525 -8.177 14.879 1.00 79.00 305 ASN A N 1
ATOM 2445 C CA . ASN A 1 305 ? -0.123 -7.775 14.993 1.00 79.00 305 ASN A CA 1
ATOM 2446 C C . ASN A 1 305 ? 0.569 -7.671 13.623 1.00 79.00 305 ASN A C 1
ATOM 2448 O O . ASN A 1 305 ? 0.215 -8.344 12.648 1.00 79.00 305 ASN A O 1
ATOM 2452 N N . ARG A 1 306 ? 1.601 -6.825 13.549 1.00 72.62 306 ARG A N 1
ATOM 2453 C CA . ARG A 1 306 ? 2.463 -6.588 12.378 1.00 72.62 306 ARG A CA 1
ATOM 2454 C C . ARG A 1 306 ? 1.739 -6.055 11.139 1.00 72.62 306 ARG A C 1
ATOM 2456 O O . ARG A 1 306 ? 2.343 -5.997 10.061 1.00 72.62 306 ARG A O 1
ATOM 2463 N N . LYS A 1 307 ? 0.475 -5.640 11.265 1.00 76.31 307 LYS A N 1
ATOM 2464 C CA . LYS A 1 307 ? -0.243 -4.923 10.208 1.00 76.31 307 LYS A CA 1
ATOM 2465 C C . LYS A 1 307 ? 0.313 -3.511 10.030 1.00 76.31 307 LYS A C 1
ATOM 2467 O O . LYS A 1 307 ? 1.181 -3.041 10.768 1.00 76.31 307 LYS A O 1
ATOM 2472 N N . THR A 1 308 ? -0.117 -2.865 8.949 1.00 63.66 308 THR A N 1
ATOM 2473 C CA . THR A 1 308 ? 0.262 -1.470 8.710 1.00 63.66 308 THR A CA 1
ATOM 2474 C C . THR A 1 308 ? -0.469 -0.617 9.744 1.00 63.66 308 THR A C 1
ATOM 2476 O O . THR A 1 308 ? -1.688 -0.750 9.823 1.00 63.66 308 THR A O 1
ATOM 2479 N N . PRO A 1 309 ? 0.241 0.208 10.532 1.00 68.56 309 PRO A N 1
ATOM 2480 C CA . PRO A 1 309 ? -0.409 1.084 11.495 1.00 68.56 309 PRO A CA 1
ATOM 2481 C C . PRO A 1 309 ? -1.285 2.120 10.781 1.00 68.56 309 PRO A C 1
ATOM 2483 O O . PRO A 1 309 ? -1.106 2.378 9.583 1.00 68.56 309 PRO A O 1
ATOM 2486 N N . GLY A 1 310 ? -2.222 2.699 11.527 1.00 65.31 310 GLY A N 1
ATOM 2487 C CA . GLY A 1 310 ? -3.114 3.744 11.040 1.00 65.31 310 GLY A CA 1
ATOM 2488 C C . GLY A 1 310 ? -2.387 5.062 10.721 1.00 65.31 310 GLY A C 1
ATOM 2489 O O . GLY A 1 310 ? -1.153 5.131 10.715 1.00 65.31 310 GLY A O 1
ATOM 2490 N N . PRO A 1 311 ? -3.136 6.141 10.435 1.00 63.94 311 PRO A N 1
ATOM 2491 C CA . PRO A 1 311 ? -2.583 7.476 10.165 1.00 63.94 311 PRO A CA 1
ATOM 2492 C C . PRO A 1 311 ? -1.706 8.053 11.295 1.00 63.94 311 PRO A C 1
ATOM 2494 O O . PRO A 1 311 ? -0.855 8.915 11.048 1.00 63.94 311 PRO A O 1
ATOM 2497 N N . ASP A 1 312 ? -1.899 7.557 12.516 1.00 65.50 312 ASP A N 1
ATOM 2498 C CA . ASP A 1 312 ? -1.141 7.841 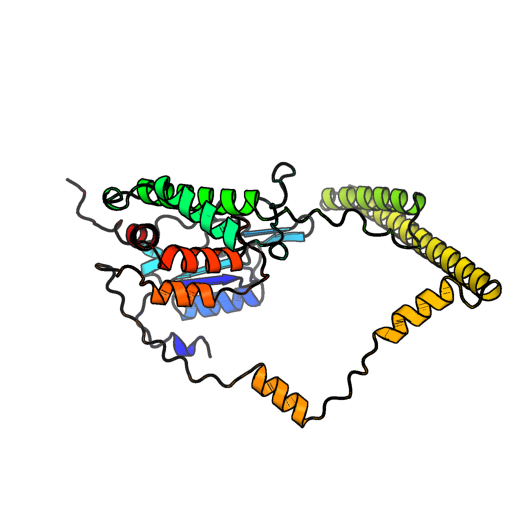13.739 1.00 65.50 312 ASP A CA 1
ATOM 2499 C C . ASP A 1 312 ? 0.238 7.160 13.791 1.00 65.50 312 ASP A C 1
ATOM 2501 O O . ASP A 1 312 ? 1.106 7.575 14.553 1.00 65.50 312 ASP A O 1
ATOM 2505 N N . CYS A 1 313 ? 0.468 6.160 12.935 1.00 70.25 313 CYS A N 1
ATOM 2506 C CA . CYS A 1 313 ? 1.689 5.353 12.844 1.00 70.25 313 CYS A CA 1
ATOM 2507 C C . CYS A 1 313 ? 1.972 4.456 14.062 1.00 70.25 313 CYS A C 1
ATOM 2509 O O . CYS A 1 313 ? 3.015 3.796 14.082 1.00 70.25 313 CYS A O 1
ATOM 2511 N N . ILE A 1 314 ? 1.057 4.386 15.033 1.00 75.38 314 ILE A N 1
ATOM 2512 C CA . ILE A 1 314 ? 1.212 3.592 16.256 1.00 75.38 314 ILE A CA 1
ATOM 2513 C C . ILE A 1 314 ? 0.926 2.115 15.926 1.00 75.38 314 ILE A C 1
ATOM 2515 O O . ILE A 1 314 ? -0.152 1.802 15.411 1.00 75.38 314 ILE A O 1
ATOM 2519 N N . PRO A 1 315 ? 1.872 1.187 16.169 1.00 79.25 315 PRO A N 1
ATOM 2520 C CA . PRO A 1 315 ? 1.636 -0.243 15.983 1.00 79.25 315 PRO A CA 1
ATOM 2521 C C . PRO A 1 315 ? 0.501 -0.754 16.878 1.00 79.25 315 PRO A C 1
ATOM 2523 O O . PRO A 1 315 ? 0.348 -0.296 18.009 1.00 79.25 315 PRO A O 1
ATOM 2526 N N . ALA A 1 316 ? -0.262 -1.735 16.390 1.00 79.81 316 ALA A N 1
ATOM 2527 C CA . ALA A 1 316 ? -1.328 -2.372 17.166 1.00 79.81 316 ALA A CA 1
ATOM 2528 C C . ALA A 1 316 ? -0.804 -2.941 18.494 1.00 79.81 316 ALA A C 1
ATOM 2530 O O . ALA A 1 316 ? -1.453 -2.798 19.522 1.00 79.81 316 ALA A O 1
ATOM 2531 N N . GLU A 1 317 ? 0.418 -3.472 18.478 1.00 82.25 317 GLU A N 1
ATOM 2532 C CA . GLU A 1 317 ? 1.099 -4.023 19.646 1.00 82.25 317 GLU A CA 1
ATOM 2533 C C . GLU A 1 317 ? 1.261 -2.995 20.776 1.00 82.25 317 GLU A C 1
ATOM 2535 O O . GLU A 1 317 ? 1.115 -3.330 21.945 1.00 82.25 317 GLU A O 1
ATOM 2540 N N . ILE A 1 318 ? 1.517 -1.726 20.438 1.00 78.00 318 ILE A N 1
ATOM 2541 C CA . ILE A 1 318 ? 1.668 -0.656 21.435 1.00 78.00 318 ILE A CA 1
ATOM 2542 C C . ILE A 1 318 ? 0.331 -0.320 22.086 1.00 78.00 318 ILE A C 1
ATOM 2544 O O . ILE A 1 318 ? 0.289 -0.033 23.278 1.00 78.00 318 ILE A O 1
ATOM 2548 N N . ARG A 1 319 ? -0.765 -0.386 21.323 1.00 75.75 319 ARG A N 1
ATOM 2549 C CA . ARG A 1 319 ? -2.111 -0.192 21.875 1.00 75.75 319 ARG A CA 1
ATOM 2550 C C . ARG A 1 319 ? -2.435 -1.288 22.885 1.00 75.75 319 ARG A C 1
ATOM 2552 O O . ARG A 1 319 ? -3.005 -0.990 23.927 1.00 75.75 319 ARG A O 1
ATOM 2559 N N . SER A 1 320 ? -2.004 -2.520 22.611 1.00 77.25 320 SER A N 1
ATOM 2560 C CA . SER A 1 320 ? -2.158 -3.627 23.552 1.00 77.25 320 SER A CA 1
ATOM 2561 C C . SER A 1 320 ? -1.399 -3.423 24.852 1.00 77.25 320 SER A C 1
ATOM 2563 O O . SER A 1 320 ? -1.987 -3.567 25.919 1.00 77.25 320 SER A O 1
ATOM 2565 N N . HIS A 1 321 ? -0.132 -3.016 24.776 1.00 75.88 321 HIS A N 1
ATOM 2566 C CA . HIS A 1 321 ? 0.662 -2.723 25.973 1.00 75.88 321 HIS A CA 1
ATOM 2567 C C . HIS A 1 321 ? 0.116 -1.531 26.760 1.00 75.88 321 HIS A C 1
ATOM 2569 O O . HIS A 1 321 ? 0.022 -1.604 27.978 1.00 75.88 321 HIS A O 1
ATOM 2575 N N . ALA A 1 322 ? -0.315 -0.462 26.085 1.00 73.69 322 ALA A N 1
ATOM 2576 C CA . ALA A 1 322 ? -0.875 0.710 26.756 1.00 73.69 322 ALA A CA 1
ATOM 2577 C C . ALA A 1 322 ? -2.132 0.376 27.577 1.00 73.69 322 ALA A C 1
ATOM 2579 O O . ALA A 1 322 ? -2.260 0.829 28.710 1.00 73.69 322 ALA A O 1
ATOM 2580 N N . VAL A 1 323 ? -3.036 -0.448 27.032 1.00 71.75 323 VAL A N 1
ATOM 2581 C CA . VAL A 1 323 ? -4.258 -0.866 27.739 1.00 71.75 323 VAL A CA 1
ATOM 2582 C C . VAL A 1 323 ? -3.944 -1.761 28.941 1.00 71.75 323 VAL A C 1
ATOM 2584 O O . VAL A 1 323 ? -4.576 -1.611 29.983 1.00 71.75 323 VAL A O 1
ATOM 2587 N N . LEU A 1 324 ? -2.942 -2.640 28.837 1.00 68.75 324 LEU A N 1
ATOM 2588 C CA . LEU A 1 324 ? -2.505 -3.478 29.958 1.00 68.75 324 LEU A CA 1
ATOM 2589 C C . LEU A 1 324 ? -1.847 -2.664 31.082 1.00 68.75 324 LEU A C 1
ATOM 2591 O O . LEU A 1 324 ? -2.120 -2.921 32.249 1.00 68.75 324 LEU A O 1
ATOM 2595 N N . GLU A 1 325 ? -1.035 -1.660 30.753 1.00 67.25 325 GLU A N 1
ATOM 2596 C CA . GLU A 1 325 ? -0.391 -0.791 31.750 1.00 67.25 325 GLU A CA 1
ATOM 2597 C C . GLU A 1 325 ? -1.402 0.134 32.451 1.00 67.25 325 GLU A C 1
ATOM 2599 O O . GLU A 1 325 ? -1.383 0.297 33.672 1.00 67.25 325 GLU A O 1
ATOM 2604 N N . TRP A 1 326 ? -2.363 0.690 31.707 1.00 65.88 326 TRP A N 1
ATOM 2605 C CA . TRP A 1 326 ? -3.432 1.523 32.274 1.00 65.88 326 TRP A CA 1
ATOM 2606 C C . TRP A 1 326 ? -4.481 0.744 33.076 1.00 65.88 326 TRP A C 1
ATOM 2608 O O . TRP A 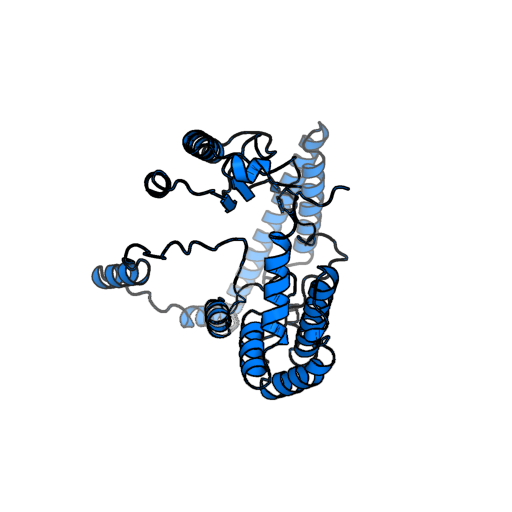1 326 ? -5.250 1.348 33.825 1.00 65.88 326 TRP A O 1
ATOM 2618 N N . ARG A 1 327 ? -4.490 -0.593 32.991 1.00 58.62 327 ARG A N 1
ATOM 2619 C CA . ARG A 1 327 ? -5.323 -1.469 33.829 1.00 58.62 327 ARG A CA 1
ATOM 2620 C C . ARG A 1 327 ? -4.998 -1.329 35.321 1.00 58.62 327 ARG A C 1
ATOM 2622 O O . ARG A 1 327 ? -5.874 -1.556 36.151 1.00 58.62 327 ARG A O 1
ATOM 2629 N N . PHE A 1 328 ? -3.762 -0.961 35.669 1.00 48.12 328 PHE A N 1
ATOM 2630 C CA . 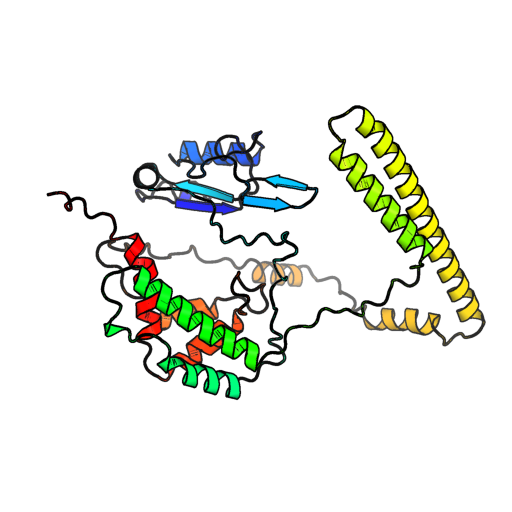PHE A 1 328 ? -3.283 -0.986 37.054 1.00 48.12 328 PHE A CA 1
ATOM 2631 C C . PHE A 1 328 ? -3.515 0.304 37.852 1.00 48.12 328 PHE A C 1
ATOM 2633 O O . PHE A 1 328 ? -3.426 0.256 39.079 1.00 48.12 328 PHE A O 1
ATOM 2640 N N . LYS A 1 329 ? -3.839 1.440 37.216 1.00 48.81 329 LYS A N 1
ATOM 2641 C CA . LYS A 1 329 ? -4.159 2.697 37.921 1.00 48.81 329 LYS A CA 1
ATOM 2642 C C . LYS A 1 329 ? -5.261 3.482 37.198 1.00 48.81 329 LYS A C 1
ATOM 2644 O O . LYS A 1 329 ? -5.013 4.116 36.184 1.00 48.81 329 LYS A O 1
ATOM 2649 N N . GLU A 1 330 ? -6.468 3.382 37.759 1.00 48.62 330 GLU A N 1
ATOM 2650 C CA . GLU A 1 330 ? -7.681 4.188 37.524 1.00 48.62 330 GLU A CA 1
ATOM 2651 C C . GLU A 1 330 ? -8.029 4.527 36.060 1.00 48.62 330 GLU A C 1
ATOM 2653 O O . GLU A 1 330 ? -7.770 5.600 35.520 1.00 48.62 330 GLU A O 1
ATOM 2658 N N . CYS A 1 331 ? -8.737 3.582 35.438 1.00 44.62 331 CYS A N 1
ATOM 2659 C CA . CYS A 1 331 ? -9.266 3.629 34.075 1.00 44.62 331 CYS A CA 1
ATOM 2660 C C . CYS A 1 331 ? -10.552 4.472 33.923 1.00 44.62 331 CYS A C 1
ATOM 2662 O O . CYS A 1 331 ? -11.494 4.065 33.245 1.00 44.62 331 CYS A O 1
ATOM 2664 N N . THR A 1 332 ? -10.625 5.653 34.536 1.00 46.94 332 THR A N 1
ATOM 2665 C CA . THR A 1 332 ? -11.724 6.618 34.309 1.00 46.94 332 THR A CA 1
ATOM 2666 C C . THR A 1 332 ? -11.496 7.482 33.071 1.00 46.94 332 THR A C 1
ATOM 2668 O O . THR A 1 332 ? -12.458 7.947 32.465 1.00 46.94 332 THR A O 1
ATOM 2671 N N . VAL A 1 333 ? -10.238 7.667 32.665 1.00 45.25 333 VAL A N 1
ATOM 2672 C CA . VAL A 1 333 ? -9.848 8.560 31.564 1.00 45.25 333 VAL A CA 1
ATOM 2673 C C . VAL A 1 333 ? -10.151 7.952 30.194 1.00 45.25 333 VAL A C 1
ATOM 2675 O O . VAL A 1 333 ? -10.720 8.617 29.330 1.00 45.25 333 VAL A O 1
ATOM 2678 N N . PHE A 1 334 ? -9.807 6.676 29.994 1.00 46.06 334 PHE A N 1
ATOM 2679 C CA . PHE A 1 334 ? -9.918 6.024 28.686 1.00 46.06 334 PHE A CA 1
ATOM 2680 C C . PHE A 1 334 ? -11.362 5.637 28.345 1.00 46.06 334 PHE A C 1
ATOM 2682 O O . PHE A 1 334 ? -11.808 5.866 27.222 1.00 46.06 334 PHE A O 1
ATOM 2689 N N . THR A 1 335 ? -12.107 5.125 29.332 1.00 46.78 335 THR A N 1
ATOM 2690 C CA . THR A 1 335 ? -13.540 4.804 29.216 1.00 46.78 335 THR A CA 1
ATOM 2691 C C . THR A 1 335 ? -14.352 6.044 28.872 1.00 46.78 335 THR A C 1
ATOM 2693 O O . THR A 1 335 ? -15.022 6.086 27.849 1.00 46.78 335 THR A O 1
ATOM 2696 N N . LYS A 1 336 ? -14.222 7.122 29.644 1.00 44.28 336 LYS A N 1
ATOM 2697 C CA . LYS A 1 336 ? -15.041 8.319 29.426 1.00 44.28 336 LYS A CA 1
ATOM 2698 C C . LYS A 1 336 ? -14.691 9.077 28.134 1.00 44.28 336 LYS A C 1
ATOM 2700 O O . LYS A 1 336 ? -15.602 9.568 27.477 1.00 44.28 336 LYS A O 1
ATOM 2705 N N . ALA A 1 337 ? -13.423 9.142 27.714 1.00 42.19 337 ALA A N 1
ATOM 2706 C CA . ALA A 1 337 ? -13.036 9.858 26.488 1.00 42.19 337 ALA A CA 1
ATOM 2707 C C . ALA A 1 337 ? -13.560 9.194 25.201 1.00 42.19 337 ALA A C 1
ATOM 2709 O O . ALA A 1 337 ? -14.025 9.880 24.291 1.00 42.19 337 ALA A O 1
ATOM 2710 N N . VAL A 1 338 ? -13.521 7.861 25.131 1.00 42.25 338 VAL A N 1
ATOM 2711 C CA . VAL A 1 338 ? -14.035 7.119 23.971 1.00 42.25 338 VAL A CA 1
ATOM 2712 C C . VAL A 1 338 ? -15.568 7.024 24.016 1.00 42.25 338 VAL A C 1
ATOM 2714 O O . VAL A 1 338 ? -16.191 7.148 22.968 1.00 42.25 338 VAL A O 1
ATOM 2717 N N . THR A 1 339 ? -16.202 6.937 25.194 1.00 36.72 339 THR A N 1
ATOM 2718 C CA . THR A 1 339 ? -17.673 7.007 25.313 1.00 36.72 339 THR A CA 1
ATOM 2719 C C . THR A 1 339 ? -18.225 8.348 24.833 1.00 36.72 339 THR A C 1
ATOM 2721 O O . THR A 1 339 ? -19.245 8.371 24.157 1.00 36.72 339 THR A O 1
ATOM 2724 N N . ILE A 1 340 ? -17.545 9.466 25.109 1.00 39.88 340 ILE A N 1
ATOM 2725 C CA . ILE A 1 340 ? -18.019 10.793 24.687 1.00 39.88 340 ILE A CA 1
ATOM 2726 C C . ILE A 1 340 ? -17.938 10.964 23.166 1.00 39.88 340 ILE A C 1
ATOM 2728 O O . ILE A 1 340 ? -18.866 11.516 22.586 1.00 39.88 340 ILE A O 1
ATOM 2732 N N . LEU A 1 341 ? -16.900 10.439 22.507 1.00 37.97 341 LEU A N 1
ATOM 2733 C CA . LEU A 1 341 ? -16.790 10.504 21.044 1.00 37.97 341 LEU A CA 1
ATOM 2734 C C . LEU A 1 341 ? -17.902 9.738 20.315 1.00 37.97 341 LEU A C 1
ATOM 2736 O O . LEU A 1 341 ? -18.315 10.174 19.246 1.00 37.97 341 LEU A O 1
ATOM 2740 N N . PHE A 1 342 ? -18.400 8.638 20.891 1.00 35.44 342 PHE A N 1
ATOM 2741 C CA . PHE A 1 342 ? -19.518 7.875 20.322 1.00 35.44 342 PHE A CA 1
ATOM 2742 C C . PHE A 1 342 ? -20.895 8.392 20.775 1.00 35.44 342 PHE A C 1
ATOM 2744 O O . PHE A 1 342 ? -21.846 8.322 20.004 1.00 35.44 342 PHE A O 1
ATOM 2751 N N . ALA A 1 343 ? -21.016 8.966 21.978 1.00 34.34 343 ALA A N 1
ATOM 2752 C CA . ALA A 1 343 ? -22.277 9.522 22.480 1.00 34.34 343 ALA A CA 1
ATOM 2753 C C . ALA A 1 343 ? -22.649 10.878 21.852 1.00 34.34 343 ALA A C 1
ATOM 2755 O O . ALA A 1 343 ? -23.832 11.177 21.694 1.00 34.34 343 ALA A O 1
ATOM 2756 N N . THR A 1 344 ? -21.671 11.697 21.441 1.00 36.69 344 THR A N 1
ATOM 2757 C CA . THR A 1 344 ? -21.958 12.990 20.788 1.00 36.69 344 THR A CA 1
ATOM 2758 C C . THR A 1 344 ? -22.463 12.876 19.349 1.00 36.69 344 THR A C 1
ATOM 2760 O O . THR A 1 344 ? -22.973 13.866 18.835 1.00 36.69 344 THR A O 1
ATOM 2763 N N . ASP A 1 345 ? -22.368 11.702 18.714 1.00 35.66 345 ASP A N 1
ATOM 2764 C CA . ASP A 1 345 ? -22.999 11.459 17.404 1.00 35.66 345 ASP A CA 1
ATOM 2765 C C . ASP A 1 345 ? -24.506 11.145 17.528 1.00 35.66 345 ASP A C 1
ATOM 2767 O O . ASP A 1 345 ? -25.222 11.221 16.534 1.00 35.66 345 ASP A O 1
ATOM 2771 N N . LEU A 1 346 ? -25.014 10.855 18.736 1.00 34.12 346 LEU A N 1
ATOM 2772 C CA . LEU A 1 346 ? -26.427 10.516 18.974 1.00 34.12 346 LEU A CA 1
ATOM 2773 C C . LEU A 1 346 ? -27.241 11.636 19.649 1.00 34.12 346 LEU A C 1
ATOM 2775 O O . LEU A 1 346 ? -28.464 11.631 19.559 1.00 34.12 346 LEU A O 1
ATOM 2779 N N . SER A 1 347 ? -26.601 12.643 20.260 1.00 34.19 347 SER A N 1
ATOM 2780 C CA . SER A 1 347 ? -27.299 13.714 20.998 1.00 34.19 347 SER A CA 1
ATOM 2781 C C . SER A 1 347 ? -27.521 15.022 20.218 1.00 34.19 347 SER A C 1
ATOM 2783 O O . SER A 1 347 ? -27.817 16.046 20.834 1.00 34.19 347 SER A O 1
ATOM 2785 N N . LEU A 1 348 ? -27.326 15.040 18.895 1.00 34.09 348 LEU A N 1
ATOM 2786 C CA . LEU A 1 348 ? -27.623 16.220 18.060 1.00 34.09 348 LEU A CA 1
ATOM 2787 C C . LEU A 1 348 ? -29.084 16.270 17.572 1.00 34.09 348 LEU A C 1
ATOM 2789 O O . LEU A 1 348 ? -29.478 17.259 16.967 1.00 34.09 348 LEU A O 1
ATOM 2793 N N . ASN A 1 349 ? -29.905 15.270 17.912 1.00 40.09 349 ASN A N 1
ATOM 2794 C CA . ASN A 1 349 ? -31.329 15.207 17.572 1.00 40.09 349 ASN A CA 1
ATOM 2795 C C . ASN A 1 349 ? -32.231 15.522 18.777 1.00 40.09 349 ASN A C 1
ATOM 2797 O O . ASN A 1 349 ? -33.059 14.701 19.161 1.00 40.09 349 ASN A O 1
ATOM 2801 N N . ASP A 1 350 ? -32.083 16.707 19.372 1.00 33.25 350 ASP A N 1
ATOM 2802 C CA . ASP A 1 350 ? -33.130 17.266 20.236 1.00 33.25 350 ASP A CA 1
ATOM 2803 C C . ASP A 1 350 ? -33.861 18.388 19.468 1.00 33.25 350 ASP A C 1
ATOM 2805 O O . ASP A 1 350 ? -33.301 19.480 19.311 1.00 33.25 350 ASP A O 1
ATOM 2809 N N . PRO A 1 351 ? -35.061 18.129 18.911 1.00 35.91 351 PRO A N 1
ATOM 2810 C CA . PRO A 1 351 ? -35.792 19.094 18.091 1.00 35.91 351 PRO A CA 1
ATOM 2811 C C . PRO A 1 351 ? -36.377 20.282 18.879 1.00 35.91 351 PRO A C 1
ATOM 2813 O O . PRO A 1 351 ? -36.896 21.202 18.253 1.00 35.91 351 PRO A O 1
ATOM 2816 N N . ASP A 1 352 ? -36.252 20.332 20.211 1.00 35.50 352 ASP A N 1
ATOM 2817 C CA . ASP A 1 352 ? -36.891 21.366 21.045 1.00 35.50 352 ASP A CA 1
ATOM 2818 C C . ASP A 1 352 ? -36.011 22.588 21.387 1.00 35.50 352 ASP A C 1
ATOM 2820 O O . ASP A 1 352 ? -36.373 23.422 22.221 1.00 35.50 352 ASP A O 1
ATOM 2824 N N . ARG A 1 353 ? -34.874 22.795 20.707 1.00 31.05 353 ARG A N 1
ATOM 2825 C CA . ARG A 1 353 ? -34.114 24.062 20.797 1.00 31.05 353 ARG A CA 1
ATOM 2826 C C . ARG A 1 353 ? -34.458 25.047 19.681 1.00 31.05 353 ARG A C 1
ATOM 2828 O O . ARG A 1 353 ? -33.589 25.503 18.941 1.00 31.05 353 ARG A O 1
ATOM 2835 N N . SER A 1 354 ? -35.722 25.451 19.628 1.00 35.25 354 SER A N 1
ATOM 2836 C CA . SER A 1 354 ? -36.116 26.725 19.024 1.00 35.25 354 SER A CA 1
ATOM 2837 C C . SER A 1 354 ? -37.216 27.392 19.845 1.00 35.25 354 SER A C 1
ATOM 2839 O O . SER A 1 354 ? -38.395 27.163 19.590 1.00 35.25 354 SER A O 1
ATOM 2841 N N . LEU A 1 355 ? -36.805 28.232 20.798 1.00 30.47 355 LEU A N 1
ATOM 2842 C CA . LEU A 1 355 ? -37.504 29.446 21.227 1.00 30.47 355 LEU A CA 1
ATOM 2843 C C . LEU A 1 355 ? -36.467 30.487 21.660 1.00 30.47 355 LEU A C 1
ATOM 2845 O O . LEU A 1 355 ? -35.558 30.117 22.441 1.00 30.47 355 LEU A O 1
#

Sequence (355 aa):
MLEDHFRDTTQELVIAGDFNARAPEWGMPQTNKRGRLILEMAARMDLMVLNMGNTPTYRRPGFGNSIPDLSLASETIAAIREEWRIGREMRNRTDPRNKIPHRWNYRKFDDVKFAEKLLSGIGDIPETSQIVKRRENAEDVVSSTMKILKCACDSFMPIIKRFINRKSAYWWTEEIAELRRNCLKLRRKAQRARRGAKGIDYSSEHKSARKELRIAIKRSKFRCWKALCDEVNADPWGLGYKIATQKIGALGSVGTMTAREMQKVVDELFPTHPLRTDAETEIDGSNIPAFSMGELEVAVSSLKNRKTPGPDCIPAEIRSHAVLEWRFKECTVFTKAVTILFATDLSLNDPDRSL

InterPro domains:
  IPR005135 Endonuclease/exonuclease/phosphatase [PF14529] (2-80)
  IPR036691 Endonuclease/exonuclease/phosphatase superfamily [G3DSA:3.60.10.10] (1-95)
  IPR036691 Endonuclease/exonuclease/phosphatase superfamily [SSF56219] (10-88)

Organism: Ladona fulva (NCBI:txid123851)

Foldseek 3Di:
DVLVVLPPDPDKDKDKDQQQFDDVLQAHPDGDPSNVVVVVSCVVNQKHWLHDYNDAPDDDVPPDGHNRITMIIHPVVSVVDPDDDRDPLPPPPPDPVPDDDFAFDCVQADLVQLLVQLVVQPVVQPDLVPVPDDPVNLVSNVVSNLVSLVVSRPVRTDGPDPPPPPPDDQLDDVVLVVLVVQLVVLVVVLSVCVPDPCNVVSVVVSVVSVVVSVVSSVVSVVVSVVVLVVVCVVPVCPPVVVVVVVVVVPCPPPPPDDPVNVVVVCCVVDPPDDDPPPPPPPDPLVDDDQDDLVNLQVVLVPDDFPDQDDSSSRGSVSSNSSSVSPVVDDPPSVRSSVVCVVNVVSPPPDPPPDD

Radius of gyration: 28.82 Å; chains: 1; bounding box: 77×66×70 Å

Secondary structure (DSSP, 8-state):
--TTTSSS--S--EEEEE-----GGGT-SS--HHHHHHHHHHHHTTEEE---SS--SEEETTTEEE--EEEEEEHHHHHH-S-----TTS--TT-TTSPPP--B-GGG--HHHHHHHHHHTGGGSPPGGG--S-HHHHHHHHHHHHHHHHHHHHHHS-B-------PPPTT--HHHHHHHHHHHHHHHHHHHTTTSTHHHHHHHHHHHHHHHHHHHHHHHHHHHHHHHHHHHHH-TTSHHHHHHHHHHTT--------HHHHHHHHHHHS--PPP---------TT-PPPPPHHHHHHHHHTS-TTSPP-TT---HHHHHHHHHHHTTS-THHHHHHHHHHHHTTTTT--TT---

pLDDT: mean 72.02, std 17.33, range [30.47, 97.5]